Protein AF-A0A1W2C888-F1 (afdb_monomer)

Secondary structure (DSSP, 8-state):
--EEEE-TTS-EEEESSHHHHHHHHHS---TTS-----EEEE-TTT--EEEESS--HHHHHHHHHT--HHHHHHHHHHHHHHHHHHHTS--SPPPP--TT--PPTTSHHHHHTS---SHHHHHHHHHHHHHHHHHHHTT----EEESHHHHHHHHHHHHTT--HHHHHHHHT--HHHHHHHHT-EEPTTS-EE--SEEEHHHHHHHHTS-GGGG-GGGS-TTPBPPHHHHHHHHHHHHHHHHHT--HHHHHHHHT-S-HHHHHHHHTT-S--BHHHHHHHHHHHHHHTT-PPP-SSHHHHHHHHHHHHHHHHTTPPPTHHHHHHHHHHT--

Foldseek 3Di:
DWDWQAEPLGDIDTDPDPVVSVVCNVVPPPPPDQSQDWDWDADPQQRDIDIDGSDDPVRVVVVVVPDDSVVSNVVVVVVVVVVVVVVPDDQDFDFDPDPPDGDDFLACCCCPPVVHPHPSNVVNVVVVVVVCVVCVVVVNNCQKDFLPVVLVLVVLLVVLPEDLVNLCVQLVNDSVLVCLQHFRDQDPVRDGDRDGIDTPSSSVSNVVDDSVCSPVLNYDQQGWDDLVVLVVLLLLLLQLLLLQQALVNLCVQLVNPDSVVSVCSNVSVDTDGSNSSVSSVVVSVVPLPPHFDDPDPVRVVSSVVSNVVSVVVVRHHPVVVVVVCVVVVPD

Sequence (331 aa):
MAVRAVCDCGWSRLYKTREKAAAAATDHACAAGVRRATRKHRCARCGLEAVYENAGATEARYWFSRHSCRKQEEAMLRAALAEERAAAVDRTPKPCHHKQANHQHGTRACYVLDRCRCTPCATANTASENERNRLKAYGRYHRYVDAYPLRLHVQELREAGMGLKTIAERSGVAHGALWKLMYGKRQPDGSQTPSRRVLRQTAEKLYALDPAWSTQLRLAGGAVLDQERSAAVSRRLQALVALGWSMSEIGRRLGLRHAANVIPIVRGERRMTVATARKANALFEELCMTLPPADTVPQRVTATRSRRYAKEQGWVPPLALEDLDDELGVA

Structure (mmCIF, N/CA/C/O backbone):
data_AF-A0A1W2C888-F1
#
_entry.id   AF-A0A1W2C888-F1
#
loop_
_atom_site.group_PDB
_atom_site.id
_atom_site.type_symbol
_atom_site.label_atom_id
_atom_site.label_alt_id
_atom_site.label_comp_id
_atom_site.label_asym_id
_atom_site.label_entity_id
_atom_site.label_seq_id
_atom_site.pdbx_PDB_ins_code
_atom_site.Cartn_x
_atom_site.Cartn_y
_atom_site.Cartn_z
_atom_site.occupancy
_atom_site.B_iso_or_equiv
_atom_site.auth_seq_id
_atom_site.auth_comp_id
_atom_site.auth_asym_id
_atom_site.auth_atom_id
_atom_site.pdbx_PDB_model_num
ATOM 1 N N . MET A 1 1 ? 5.494 -9.231 -77.760 1.00 58.84 1 MET A N 1
ATOM 2 C CA . MET A 1 1 ? 6.720 -8.514 -77.343 1.00 58.84 1 MET A CA 1
ATOM 3 C C . MET A 1 1 ? 6.380 -7.619 -76.163 1.00 58.84 1 MET A C 1
ATOM 5 O O . MET A 1 1 ? 5.364 -6.939 -76.231 1.00 58.84 1 MET A O 1
ATOM 9 N N . ALA A 1 2 ? 7.148 -7.666 -75.071 1.00 66.62 2 ALA A N 1
ATOM 10 C CA . ALA A 1 2 ? 6.905 -6.792 -73.923 1.00 66.62 2 ALA A CA 1
ATOM 11 C C . ALA A 1 2 ? 7.250 -5.344 -74.297 1.00 66.62 2 ALA A C 1
ATOM 13 O O . ALA A 1 2 ? 8.308 -5.080 -74.863 1.00 66.62 2 ALA A O 1
ATOM 14 N N . VAL A 1 3 ? 6.345 -4.418 -74.004 1.00 73.38 3 VAL A N 1
ATOM 15 C CA . VAL A 1 3 ? 6.459 -3.006 -74.371 1.00 73.38 3 VAL A CA 1
ATOM 16 C C . VAL A 1 3 ? 6.834 -2.227 -73.120 1.00 73.38 3 VAL A C 1
ATOM 18 O O . VAL A 1 3 ? 6.193 -2.367 -72.076 1.00 73.38 3 VAL A O 1
ATOM 21 N N . ARG A 1 4 ? 7.902 -1.435 -73.204 1.00 72.12 4 ARG A N 1
ATOM 22 C CA . ARG A 1 4 ? 8.393 -0.619 -72.093 1.00 72.12 4 ARG A CA 1
ATOM 23 C C . ARG A 1 4 ? 7.720 0.748 -72.142 1.00 72.12 4 ARG A C 1
ATOM 25 O O . ARG A 1 4 ? 7.922 1.483 -73.101 1.00 72.12 4 ARG A O 1
ATOM 32 N N . ALA A 1 5 ? 6.948 1.082 -71.114 1.00 73.88 5 ALA A N 1
ATOM 33 C CA . ALA A 1 5 ? 6.513 2.455 -70.889 1.00 73.88 5 ALA A CA 1
ATOM 34 C C . ALA A 1 5 ? 7.671 3.218 -70.240 1.00 73.88 5 ALA A C 1
ATOM 36 O O . ALA A 1 5 ? 8.283 2.703 -69.299 1.00 73.88 5 ALA A O 1
ATOM 37 N N . VAL A 1 6 ? 7.984 4.407 -70.749 1.00 59.06 6 VAL A N 1
ATOM 38 C CA . VAL A 1 6 ? 8.997 5.312 -70.197 1.00 59.06 6 VAL A CA 1
ATOM 39 C C . VAL A 1 6 ? 8.336 6.674 -70.035 1.00 59.06 6 VAL A C 1
ATOM 41 O O . VAL A 1 6 ? 7.733 7.169 -70.979 1.00 59.06 6 VAL A O 1
ATOM 44 N N . CYS A 1 7 ? 8.413 7.240 -68.836 1.00 63.75 7 CYS A N 1
ATOM 45 C CA . CYS A 1 7 ? 7.986 8.608 -68.558 1.00 63.75 7 CYS A CA 1
ATOM 46 C C . CYS A 1 7 ? 9.215 9.529 -68.548 1.00 63.75 7 CYS A C 1
ATOM 48 O O . CYS A 1 7 ? 10.303 9.097 -68.154 1.00 63.75 7 CYS A O 1
ATOM 50 N N . ASP A 1 8 ? 9.035 10.803 -68.897 1.00 56.22 8 ASP A N 1
ATOM 51 C CA . ASP A 1 8 ? 10.097 11.822 -68.930 1.00 56.22 8 ASP A CA 1
ATOM 52 C C . ASP A 1 8 ? 10.780 12.039 -67.566 1.00 56.22 8 ASP A C 1
ATOM 54 O O . ASP A 1 8 ? 11.922 12.489 -67.488 1.00 56.22 8 ASP A O 1
ATOM 58 N N . CYS A 1 9 ? 10.134 11.637 -66.464 1.00 51.69 9 CYS A N 1
ATOM 59 C CA . CYS A 1 9 ? 10.719 11.643 -65.121 1.00 51.69 9 CYS A CA 1
ATOM 60 C C . CYS A 1 9 ? 11.746 10.510 -64.872 1.00 51.69 9 CYS A C 1
ATOM 62 O O . CYS A 1 9 ? 12.356 10.442 -63.800 1.00 51.69 9 CYS A O 1
ATOM 64 N N . GLY A 1 10 ? 11.946 9.604 -65.837 1.00 55.09 10 GLY A N 1
ATOM 65 C CA . GLY A 1 10 ? 12.863 8.464 -65.753 1.00 55.09 10 GLY A CA 1
ATOM 66 C C . GLY A 1 10 ? 12.263 7.193 -65.135 1.00 55.09 10 GLY A C 1
ATOM 67 O O . GLY A 1 10 ? 12.999 6.229 -64.894 1.00 55.09 10 GLY A O 1
ATOM 68 N N . TRP A 1 11 ? 10.951 7.164 -64.873 1.00 58.66 11 TRP A N 1
ATOM 69 C CA . TRP A 1 11 ? 10.216 5.947 -64.515 1.00 58.66 11 TRP A CA 1
ATOM 70 C C . TRP A 1 11 ? 10.050 5.046 -65.745 1.00 58.66 11 TRP A C 1
ATOM 72 O O . TRP A 1 11 ? 9.722 5.524 -66.831 1.00 58.66 11 TRP A O 1
ATOM 82 N N . SER A 1 12 ? 10.258 3.733 -65.589 1.00 66.62 12 SER A N 1
ATOM 83 C CA . SER A 1 12 ? 9.955 2.780 -66.660 1.00 66.62 12 SER A CA 1
ATOM 84 C C . SER A 1 12 ? 9.477 1.432 -66.139 1.00 66.62 12 SER A C 1
ATOM 86 O O . SER A 1 12 ? 10.051 0.914 -65.178 1.00 66.62 12 SER A O 1
ATOM 88 N N . ARG A 1 13 ? 8.493 0.827 -66.812 1.00 68.75 13 ARG A N 1
ATOM 89 C CA . ARG A 1 13 ? 7.961 -0.507 -66.485 1.00 68.75 13 ARG A CA 1
ATOM 90 C C . ARG A 1 13 ? 7.582 -1.274 -67.756 1.00 68.75 13 ARG A C 1
ATOM 92 O O . ARG A 1 13 ? 7.253 -0.676 -68.778 1.00 68.75 13 ARG A O 1
ATOM 99 N N . LEU A 1 14 ? 7.685 -2.603 -67.704 1.00 77.62 14 LEU A N 1
ATOM 100 C CA . LEU A 1 14 ? 7.377 -3.500 -68.822 1.00 77.62 14 LEU A CA 1
ATOM 101 C C . LEU A 1 14 ? 5.926 -3.984 -68.750 1.00 77.62 14 LEU A C 1
ATOM 103 O O . LEU A 1 14 ? 5.473 -4.435 -67.698 1.00 77.62 14 LEU A O 1
ATOM 107 N N . TYR A 1 15 ? 5.232 -3.940 -69.886 1.00 77.56 15 TYR A N 1
ATOM 108 C CA . TYR A 1 15 ? 3.842 -4.364 -70.030 1.00 77.56 15 TYR A CA 1
ATOM 109 C C . TYR A 1 15 ? 3.673 -5.346 -71.187 1.00 77.56 15 TYR A C 1
ATOM 111 O O . TYR A 1 15 ? 4.451 -5.368 -72.139 1.00 77.56 15 TYR A O 1
ATOM 119 N N . LYS A 1 16 ? 2.631 -6.177 -71.102 1.00 78.69 16 LYS A N 1
ATOM 120 C CA . LYS A 1 16 ? 2.339 -7.198 -72.120 1.00 78.69 16 LYS A CA 1
ATOM 121 C C . LYS A 1 16 ? 1.759 -6.612 -73.414 1.00 78.69 16 LYS A C 1
ATOM 123 O O . LYS A 1 16 ? 1.903 -7.241 -74.455 1.00 78.69 16 LYS A O 1
ATOM 128 N N . THR A 1 17 ? 1.131 -5.434 -73.359 1.00 81.75 17 THR A N 1
ATOM 129 C CA . THR A 1 17 ? 0.485 -4.787 -74.513 1.00 81.75 17 THR A CA 1
ATOM 130 C C . THR A 1 17 ? 0.800 -3.291 -74.576 1.00 81.75 17 THR A C 1
ATOM 132 O O . THR A 1 17 ? 1.086 -2.665 -73.553 1.00 81.75 17 THR A O 1
ATOM 135 N N . ARG A 1 18 ? 0.743 -2.719 -75.789 1.00 76.69 18 ARG A N 1
ATOM 136 C CA . ARG A 1 18 ? 0.983 -1.287 -76.048 1.00 76.69 18 ARG A CA 1
ATOM 137 C C . ARG A 1 18 ? -0.059 -0.389 -75.378 1.00 76.69 18 ARG A C 1
ATOM 139 O O . ARG A 1 18 ? 0.321 0.598 -74.767 1.00 76.69 18 ARG A O 1
ATOM 146 N N . GLU A 1 19 ? -1.335 -0.767 -75.412 1.00 78.38 19 GLU A N 1
ATOM 147 C CA . GLU A 1 19 ? -2.417 0.006 -74.779 1.00 78.38 19 GLU A CA 1
ATOM 148 C C . GLU A 1 19 ? -2.251 0.104 -73.261 1.00 78.38 19 GLU A C 1
ATOM 150 O O . GLU A 1 19 ? -2.376 1.187 -72.699 1.00 78.38 19 GLU A O 1
ATOM 155 N N . LYS A 1 20 ? -1.870 -0.996 -72.592 1.00 73.94 20 LYS A N 1
ATOM 156 C CA . LYS A 1 20 ? -1.578 -0.964 -71.149 1.00 73.94 20 LYS A CA 1
ATOM 157 C C . LYS A 1 20 ? -0.345 -0.125 -70.831 1.00 73.94 20 LYS A C 1
ATOM 159 O O . LYS A 1 20 ? -0.318 0.528 -69.794 1.00 73.94 20 LYS A O 1
ATOM 164 N N . ALA A 1 21 ? 0.667 -0.156 -71.699 1.00 70.88 21 ALA A N 1
ATOM 165 C CA . ALA A 1 21 ? 1.853 0.680 -71.550 1.00 70.88 21 ALA A CA 1
ATOM 166 C C . ALA A 1 21 ? 1.513 2.175 -71.687 1.00 70.88 21 ALA A C 1
ATOM 168 O O . ALA A 1 21 ? 2.033 2.973 -70.915 1.00 70.88 21 ALA A O 1
ATOM 169 N N . ALA A 1 22 ? 0.629 2.534 -72.624 1.00 70.19 22 ALA A N 1
ATOM 170 C CA . ALA A 1 22 ? 0.175 3.905 -72.835 1.00 70.19 22 ALA A CA 1
ATOM 171 C C . ALA A 1 22 ? -0.697 4.400 -71.671 1.00 70.19 22 ALA A C 1
ATOM 173 O O . ALA A 1 22 ? -0.338 5.390 -71.047 1.00 70.19 22 ALA A O 1
ATOM 174 N N . ALA A 1 23 ? -1.752 3.664 -71.302 1.00 68.94 23 ALA A N 1
ATOM 175 C CA . ALA A 1 23 ? -2.640 4.034 -70.196 1.00 68.94 23 ALA A CA 1
ATOM 176 C C . ALA A 1 23 ? -1.885 4.181 -68.863 1.00 68.94 23 ALA A C 1
ATOM 178 O O . ALA A 1 23 ? -2.065 5.162 -68.153 1.00 68.94 23 ALA A O 1
ATOM 179 N N . ALA A 1 24 ? -0.957 3.266 -68.554 1.00 66.44 24 ALA A N 1
ATOM 180 C CA . ALA A 1 24 ? -0.149 3.358 -67.338 1.00 66.44 24 ALA A CA 1
ATOM 181 C C . ALA A 1 24 ? 0.887 4.496 -67.361 1.00 66.44 24 ALA A C 1
ATOM 183 O O . ALA A 1 24 ? 1.340 4.914 -66.298 1.00 66.44 24 ALA A O 1
ATOM 184 N N . ALA A 1 25 ? 1.290 4.976 -68.543 1.00 62.97 25 ALA A N 1
ATOM 185 C CA . ALA A 1 25 ? 2.129 6.165 -68.672 1.00 62.97 25 ALA A CA 1
ATOM 186 C C . ALA A 1 25 ? 1.323 7.455 -68.447 1.00 62.97 25 ALA A C 1
ATOM 188 O O . ALA A 1 25 ? 1.879 8.415 -67.924 1.00 62.97 25 ALA A O 1
ATOM 189 N N . THR A 1 26 ? 0.032 7.467 -68.798 1.00 61.62 26 THR A N 1
ATOM 190 C CA . THR A 1 26 ? -0.885 8.602 -68.588 1.00 61.62 26 THR A CA 1
ATOM 191 C C . THR A 1 26 ? -1.420 8.661 -67.153 1.00 61.62 26 THR A C 1
ATOM 193 O O . THR A 1 26 ? -1.420 9.727 -66.548 1.00 61.62 26 THR A O 1
ATOM 196 N N . ASP A 1 27 ? -1.782 7.510 -66.575 1.00 57.41 27 ASP A N 1
ATOM 197 C CA . ASP A 1 27 ? -2.211 7.366 -65.172 1.00 57.41 27 ASP A CA 1
ATOM 198 C C . ASP A 1 27 ? -1.044 7.457 -64.178 1.00 57.41 27 ASP A C 1
ATOM 200 O O . ASP A 1 27 ? -1.244 7.472 -62.958 1.00 57.41 27 ASP A O 1
ATOM 204 N N . HIS A 1 28 ? 0.198 7.502 -64.673 1.00 56.47 28 HIS A N 1
ATOM 205 C CA . HIS A 1 28 ? 1.350 7.817 -63.844 1.00 56.47 28 HIS A CA 1
ATOM 206 C C . HIS A 1 28 ? 1.222 9.264 -63.364 1.00 56.47 28 HIS A C 1
ATOM 208 O O . HIS A 1 28 ? 1.694 10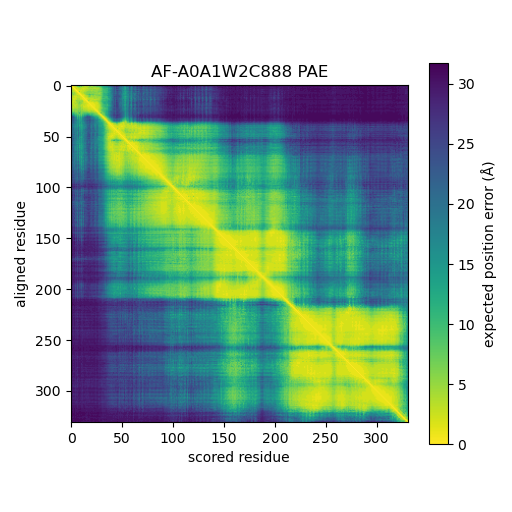.203 -64.002 1.00 56.47 28 HIS A O 1
ATOM 214 N N . ALA A 1 29 ? 0.576 9.432 -62.211 1.00 50.75 29 ALA A N 1
ATOM 215 C CA . ALA A 1 29 ? 0.443 10.706 -61.537 1.00 50.75 29 ALA A CA 1
ATOM 216 C C . ALA A 1 29 ? 1.835 11.228 -61.153 1.00 50.75 29 ALA A C 1
ATOM 218 O O . ALA A 1 29 ? 2.352 10.966 -60.067 1.00 50.75 29 ALA A O 1
ATOM 219 N N . CYS A 1 30 ? 2.423 12.029 -62.040 1.00 51.84 30 CYS A N 1
ATOM 220 C CA . CYS A 1 30 ? 3.581 12.876 -61.771 1.00 51.84 30 CYS A CA 1
ATOM 221 C C . CYS A 1 30 ? 3.163 14.111 -60.940 1.00 51.84 30 CYS A C 1
ATOM 223 O O . CYS A 1 30 ? 3.673 15.217 -61.121 1.00 51.84 30 CYS A O 1
ATOM 225 N N . ALA A 1 31 ? 2.182 13.934 -60.049 1.00 42.94 31 ALA A N 1
ATOM 226 C CA . ALA A 1 31 ? 1.649 14.975 -59.194 1.00 42.94 31 ALA A CA 1
ATOM 227 C C . ALA A 1 31 ? 2.664 15.257 -58.078 1.00 42.94 31 ALA A C 1
ATOM 229 O O . ALA A 1 31 ? 2.949 14.399 -57.243 1.00 42.94 31 ALA A O 1
ATOM 230 N N . ALA A 1 32 ? 3.203 16.476 -58.107 1.00 42.16 32 ALA A N 1
ATOM 231 C CA . ALA A 1 32 ? 4.131 17.061 -57.143 1.00 42.16 32 ALA A CA 1
ATOM 232 C C . ALA A 1 32 ? 5.541 16.440 -57.096 1.00 42.16 32 ALA A C 1
ATOM 234 O O . ALA A 1 32 ? 5.917 15.844 -56.098 1.00 42.16 32 ALA A O 1
ATOM 235 N N . GLY A 1 33 ? 6.356 16.632 -58.143 1.00 45.84 33 GLY A N 1
ATOM 236 C CA . GLY A 1 33 ? 7.817 16.846 -58.030 1.00 45.84 33 GLY A CA 1
ATOM 237 C C . GLY A 1 33 ? 8.716 15.778 -57.373 1.00 45.84 33 GLY A C 1
ATOM 238 O O . GLY A 1 33 ? 9.931 15.961 -57.347 1.00 45.84 33 GLY A O 1
ATOM 239 N N . VAL A 1 34 ? 8.190 14.661 -56.868 1.00 48.88 34 VAL A N 1
ATOM 240 C CA . VAL A 1 34 ? 8.973 13.630 -56.175 1.00 48.88 34 VAL A CA 1
ATOM 241 C C . VAL A 1 34 ? 9.322 12.518 -57.160 1.00 48.88 34 VAL A C 1
ATOM 243 O O . VAL A 1 34 ? 8.514 11.648 -57.485 1.00 48.88 34 VAL A O 1
ATOM 246 N N . ARG A 1 35 ? 10.566 12.548 -57.642 1.00 48.62 35 ARG A N 1
ATOM 247 C CA . ARG A 1 35 ? 11.153 11.537 -58.532 1.00 48.62 35 ARG A CA 1
ATOM 248 C C . ARG A 1 35 ? 11.218 10.182 -57.819 1.00 48.62 35 ARG A C 1
ATOM 250 O O . ARG A 1 35 ? 12.155 9.935 -57.072 1.00 48.62 35 ARG A O 1
ATOM 257 N N . ARG A 1 36 ? 10.277 9.265 -58.069 1.00 53.94 36 ARG A N 1
ATOM 258 C CA . ARG A 1 36 ? 10.316 7.898 -57.507 1.00 53.94 36 ARG A CA 1
ATOM 259 C C . ARG A 1 36 ? 11.203 6.966 -58.331 1.00 53.94 36 ARG A C 1
ATOM 261 O O . ARG A 1 36 ? 10.726 6.048 -58.993 1.00 53.94 36 ARG A O 1
ATOM 268 N N . ALA A 1 37 ? 12.507 7.221 -58.324 1.00 62.75 37 ALA A N 1
ATOM 269 C CA . ALA A 1 37 ? 13.489 6.348 -58.953 1.00 62.75 37 ALA A CA 1
ATOM 270 C C . ALA A 1 37 ? 14.301 5.610 -57.882 1.00 62.75 37 ALA A C 1
ATOM 272 O O . ALA A 1 37 ? 15.063 6.227 -57.144 1.00 62.75 37 ALA A O 1
ATOM 273 N N . THR A 1 38 ? 14.167 4.284 -57.805 1.00 73.38 38 THR A N 1
ATOM 274 C CA . THR A 1 38 ? 15.047 3.457 -56.969 1.00 73.38 38 THR A CA 1
ATOM 275 C C . THR A 1 38 ? 16.405 3.321 -57.655 1.00 73.38 38 THR A C 1
ATOM 277 O O . THR A 1 38 ? 16.488 2.914 -58.820 1.00 73.38 38 THR A O 1
ATOM 280 N N . ARG A 1 39 ? 17.485 3.662 -56.952 1.00 79.38 39 ARG A N 1
ATOM 281 C CA . ARG A 1 39 ? 18.865 3.540 -57.441 1.00 79.38 39 ARG A CA 1
ATOM 282 C C . ARG A 1 39 ? 19.641 2.590 -56.543 1.00 79.38 39 ARG A C 1
ATOM 284 O O . ARG A 1 39 ? 19.589 2.712 -55.325 1.00 79.38 39 ARG A O 1
ATOM 291 N N . LYS A 1 40 ? 20.348 1.640 -57.154 1.00 84.38 40 LYS A N 1
ATOM 292 C CA . LYS A 1 40 ? 21.170 0.652 -56.452 1.00 84.38 40 LYS A CA 1
ATOM 293 C C . LYS A 1 40 ? 22.634 0.868 -56.815 1.00 84.38 40 LYS A C 1
ATOM 295 O O . LYS A 1 40 ? 22.960 0.949 -57.998 1.00 84.38 40 LYS A O 1
ATOM 300 N N . HIS A 1 41 ? 23.498 0.939 -55.810 1.00 87.56 41 HIS A N 1
ATOM 301 C CA . HIS A 1 41 ? 24.946 1.027 -55.974 1.00 87.56 41 HIS A CA 1
ATOM 302 C C . HIS A 1 41 ? 25.621 -0.087 -55.175 1.00 87.56 41 HIS A C 1
ATOM 304 O O . HIS A 1 41 ? 25.194 -0.396 -54.065 1.00 87.56 41 HIS A O 1
ATOM 310 N N . ARG A 1 42 ? 26.670 -0.684 -55.750 1.00 90.00 42 ARG A N 1
ATOM 311 C CA . ARG A 1 42 ? 27.490 -1.718 -55.113 1.00 90.00 42 ARG A CA 1
ATOM 312 C C . ARG A 1 42 ? 28.947 -1.279 -55.127 1.00 90.00 42 ARG A C 1
ATOM 314 O O . ARG A 1 42 ? 29.446 -0.848 -56.164 1.00 90.00 42 ARG A O 1
ATOM 321 N N . CYS A 1 43 ? 29.632 -1.408 -53.996 1.00 90.00 43 CYS A N 1
ATOM 322 C CA . CYS A 1 43 ? 31.069 -1.176 -53.929 1.00 90.00 43 CYS A CA 1
ATOM 323 C C . CYS A 1 43 ? 31.799 -2.472 -54.276 1.00 90.00 43 CYS A C 1
ATOM 325 O O . CYS A 1 43 ? 31.594 -3.484 -53.613 1.00 90.00 43 CYS A O 1
ATOM 327 N N . ALA A 1 44 ? 32.674 -2.439 -55.281 1.00 87.06 44 ALA A N 1
ATOM 328 C CA . ALA A 1 44 ? 33.458 -3.610 -55.672 1.00 87.06 44 ALA A CA 1
ATOM 329 C C . ALA A 1 44 ? 34.473 -4.044 -54.597 1.00 87.06 44 ALA A C 1
ATOM 331 O O . ALA A 1 44 ? 34.833 -5.212 -54.541 1.00 87.06 44 ALA A O 1
ATOM 332 N N . ARG A 1 45 ? 34.920 -3.116 -53.735 1.00 87.81 45 ARG A N 1
ATOM 333 C CA . ARG A 1 45 ? 35.929 -3.382 -52.699 1.00 87.81 45 ARG A CA 1
ATOM 334 C C . ARG A 1 45 ? 35.335 -3.960 -51.417 1.00 87.81 45 ARG A C 1
ATOM 336 O O . ARG A 1 45 ? 35.744 -5.024 -50.985 1.00 87.81 45 ARG A O 1
ATOM 343 N N . CYS A 1 46 ? 34.400 -3.242 -50.793 1.00 88.62 46 CYS A N 1
ATOM 344 C CA . CYS A 1 46 ? 33.850 -3.631 -49.488 1.00 88.62 46 CYS A CA 1
ATOM 345 C C . CYS A 1 46 ? 32.494 -4.346 -49.576 1.00 88.62 46 CYS A C 1
ATOM 347 O O . CYS A 1 46 ? 31.886 -4.629 -48.549 1.00 88.62 46 CYS A O 1
ATOM 349 N N . GLY A 1 47 ? 31.973 -4.571 -50.786 1.00 86.56 47 GLY A N 1
ATOM 350 C CA . GLY A 1 47 ? 30.702 -5.264 -51.000 1.00 86.56 47 GLY A CA 1
ATOM 351 C C . GLY A 1 47 ? 29.452 -4.488 -50.576 1.00 86.56 47 GLY A C 1
ATOM 352 O O . GLY A 1 47 ? 28.357 -5.014 -50.742 1.00 86.56 47 GLY A O 1
ATOM 353 N N . LEU A 1 48 ? 29.580 -3.250 -50.068 1.00 88.69 48 LEU A N 1
ATOM 354 C CA . LEU A 1 48 ? 28.442 -2.435 -49.629 1.00 88.69 48 LEU A CA 1
ATOM 355 C C . LEU A 1 48 ? 27.419 -2.275 -50.757 1.00 88.69 48 LEU A C 1
ATOM 357 O O . LEU A 1 48 ? 27.735 -1.711 -51.808 1.00 88.69 48 LEU A O 1
ATOM 361 N N . GLU A 1 49 ? 26.191 -2.711 -50.495 1.00 90.00 49 GLU A N 1
ATOM 362 C CA . GLU A 1 49 ? 25.023 -2.453 -51.328 1.00 90.00 49 GLU A CA 1
ATOM 363 C C . GLU A 1 49 ? 24.170 -1.360 -50.687 1.00 90.00 49 GLU A C 1
ATOM 365 O O . GLU A 1 49 ? 23.708 -1.502 -49.557 1.00 90.00 49 GLU A O 1
ATOM 370 N N . ALA A 1 50 ? 23.951 -0.267 -51.414 1.00 86.31 50 ALA A N 1
ATOM 371 C CA . ALA A 1 50 ? 23.077 0.814 -50.983 1.00 86.31 50 ALA A CA 1
ATOM 372 C C . ALA A 1 50 ? 21.919 0.968 -51.969 1.00 86.31 50 ALA A C 1
ATOM 374 O O . ALA A 1 50 ? 22.123 1.048 -53.187 1.00 86.31 50 ALA A O 1
ATOM 375 N N . VAL A 1 51 ? 20.702 1.017 -51.430 1.00 87.12 51 VAL A N 1
ATOM 376 C CA . VAL A 1 51 ? 19.474 1.267 -52.184 1.00 87.12 51 VAL A CA 1
ATOM 377 C C . VAL A 1 51 ? 18.929 2.620 -51.750 1.00 87.12 51 VAL A C 1
ATOM 379 O O . VAL A 1 51 ? 18.622 2.817 -50.579 1.00 87.12 51 VAL A O 1
ATOM 382 N N . TYR A 1 52 ? 18.819 3.547 -52.697 1.00 82.38 52 TYR A N 1
ATOM 383 C CA . TYR A 1 52 ? 18.261 4.874 -52.467 1.00 82.38 52 TYR A CA 1
ATOM 384 C C . TYR A 1 52 ? 16.908 4.969 -53.155 1.00 82.38 52 TYR A C 1
ATOM 386 O O . TYR A 1 52 ? 16.808 4.864 -54.381 1.00 82.38 52 TYR A O 1
ATOM 394 N N . GLU A 1 53 ? 15.865 5.141 -52.355 1.00 79.81 53 GLU A N 1
ATOM 395 C CA . GLU A 1 53 ? 14.514 5.403 -52.832 1.00 79.81 53 GLU A CA 1
ATOM 396 C C . GLU A 1 53 ? 14.302 6.911 -52.945 1.00 79.81 53 GLU A C 1
ATOM 398 O O . GLU A 1 53 ? 14.722 7.673 -52.079 1.00 79.81 53 GLU A O 1
ATOM 403 N N . ASN A 1 54 ? 13.648 7.343 -54.022 1.00 70.81 54 ASN A N 1
ATOM 404 C CA . ASN A 1 54 ? 13.265 8.739 -54.259 1.00 70.81 54 ASN A CA 1
ATOM 405 C C . ASN A 1 54 ? 14.424 9.757 -54.348 1.00 70.81 54 ASN A C 1
ATOM 407 O O . ASN A 1 54 ? 14.189 10.959 -54.254 1.00 70.81 54 ASN A O 1
ATOM 411 N N . ALA A 1 55 ? 15.663 9.297 -54.545 1.00 66.75 55 ALA A N 1
ATOM 412 C CA . ALA A 1 55 ? 16.848 10.150 -54.633 1.00 66.75 55 ALA A CA 1
ATOM 413 C C . ALA A 1 55 ? 17.193 10.520 -56.083 1.00 66.75 55 ALA A C 1
ATOM 415 O O . ALA A 1 55 ? 17.082 9.696 -57.002 1.00 66.75 55 ALA A O 1
ATOM 416 N N . GLY A 1 56 ? 17.688 11.744 -56.299 1.00 72.00 56 GLY A N 1
ATOM 417 C CA . GLY A 1 56 ? 18.283 12.126 -57.576 1.00 72.00 56 GLY A CA 1
ATOM 418 C C . GLY A 1 56 ? 19.513 11.268 -57.903 1.00 72.00 56 GLY A C 1
ATOM 419 O O . GLY A 1 56 ? 20.230 10.816 -57.015 1.00 72.00 56 GLY A O 1
ATOM 420 N N . ALA A 1 57 ? 19.806 11.049 -59.190 1.00 72.38 57 ALA A N 1
ATOM 421 C CA . ALA A 1 57 ? 20.961 10.233 -59.593 1.00 72.38 57 ALA A CA 1
ATOM 422 C C . ALA A 1 57 ? 22.301 10.801 -59.078 1.00 72.38 57 ALA A C 1
ATOM 424 O O . ALA A 1 57 ? 23.183 10.041 -58.678 1.00 72.38 57 ALA A O 1
ATOM 425 N N . THR A 1 58 ? 22.440 12.129 -59.064 1.00 78.06 58 THR A N 1
ATOM 426 C CA . THR A 1 58 ? 23.622 12.832 -58.544 1.00 78.06 58 THR A CA 1
ATOM 427 C C . THR A 1 58 ? 23.729 12.707 -57.026 1.00 78.06 58 THR A C 1
ATOM 429 O O . THR A 1 58 ? 24.810 12.435 -56.513 1.00 78.06 58 THR A O 1
ATOM 432 N N . GLU A 1 59 ? 22.608 12.828 -56.314 1.00 79.56 59 GLU A N 1
ATOM 433 C CA . GLU A 1 59 ? 22.546 12.709 -54.852 1.00 79.56 59 GLU A CA 1
ATOM 434 C C . GLU A 1 59 ? 22.869 11.289 -54.392 1.00 79.56 59 GLU A C 1
ATOM 436 O O . GLU A 1 59 ? 23.732 11.104 -53.541 1.00 79.56 59 GLU A O 1
ATOM 441 N N . ALA A 1 60 ? 22.256 10.276 -55.013 1.00 80.31 60 ALA A N 1
ATOM 442 C CA . ALA A 1 60 ? 22.528 8.873 -54.715 1.00 80.31 60 ALA A CA 1
ATOM 443 C C . ALA A 1 60 ? 24.010 8.524 -54.936 1.00 80.31 60 ALA A C 1
ATOM 445 O O . ALA A 1 60 ? 24.624 7.866 -54.097 1.00 80.31 60 ALA A O 1
ATOM 446 N N . ARG A 1 61 ? 24.617 9.022 -56.026 1.00 83.00 61 ARG A N 1
ATOM 447 C CA . ARG A 1 61 ? 26.059 8.870 -56.284 1.00 83.00 61 ARG A CA 1
ATOM 448 C C . ARG A 1 61 ? 26.916 9.593 -55.249 1.00 83.00 61 ARG A C 1
ATOM 450 O O . ARG A 1 61 ? 27.922 9.036 -54.825 1.00 83.00 61 ARG A O 1
ATOM 457 N N . TYR A 1 62 ? 26.533 10.803 -54.852 1.00 84.56 62 TYR A N 1
ATOM 458 C CA . TYR A 1 62 ? 27.248 11.593 -53.852 1.00 84.56 62 TYR A CA 1
ATOM 459 C C . TYR A 1 62 ? 27.185 10.961 -52.453 1.00 84.56 62 TYR A C 1
ATOM 461 O O . TYR A 1 62 ? 28.202 10.850 -51.773 1.00 84.56 62 TYR A O 1
ATOM 469 N N . TRP A 1 63 ? 26.015 10.497 -52.012 1.00 86.56 63 TRP A N 1
ATOM 470 C CA . TRP A 1 63 ? 25.889 9.775 -50.744 1.00 86.56 63 TRP A CA 1
ATOM 471 C C . TRP A 1 63 ? 26.664 8.466 -50.775 1.00 86.56 63 TRP A C 1
ATOM 473 O O . TRP A 1 63 ? 27.361 8.146 -49.812 1.00 86.56 63 TRP A O 1
ATOM 483 N N . PHE A 1 64 ? 26.594 7.744 -51.897 1.00 86.38 64 PHE A N 1
ATOM 484 C CA . PHE A 1 64 ? 27.350 6.517 -52.068 1.00 86.38 64 PHE A CA 1
ATOM 485 C C . PHE A 1 64 ? 28.856 6.782 -52.053 1.00 86.38 64 PHE A C 1
ATOM 487 O O . PHE A 1 64 ? 29.564 6.080 -51.351 1.00 86.38 64 PHE A O 1
ATOM 494 N N . SER A 1 65 ? 29.382 7.807 -52.730 1.00 85.06 65 SER A N 1
ATOM 495 C CA . SER A 1 65 ? 30.833 8.064 -52.779 1.00 85.06 65 SER A CA 1
ATOM 496 C C . SER A 1 65 ? 31.460 8.392 -51.419 1.00 85.06 65 SER A C 1
ATOM 498 O O . SER A 1 65 ? 32.659 8.195 -51.237 1.00 85.06 65 SER A O 1
ATOM 500 N N . ARG A 1 66 ? 30.661 8.833 -50.441 1.00 88.00 66 ARG A N 1
ATOM 501 C CA . ARG A 1 66 ? 31.114 9.142 -49.074 1.00 88.00 66 ARG A CA 1
ATOM 502 C C . ARG A 1 66 ? 31.231 7.921 -48.159 1.00 88.00 66 ARG A C 1
ATOM 504 O O . ARG A 1 66 ? 31.648 8.075 -47.008 1.00 88.00 66 ARG A O 1
ATOM 511 N N . HIS A 1 67 ? 30.869 6.721 -48.620 1.00 87.81 67 HIS A N 1
ATOM 512 C CA . HIS A 1 67 ? 31.077 5.517 -47.820 1.00 87.81 67 HIS A CA 1
ATOM 513 C C . HIS A 1 67 ? 32.576 5.252 -47.622 1.00 87.81 67 HIS A C 1
ATOM 515 O O . HIS A 1 67 ? 33.401 5.464 -48.507 1.00 87.81 67 HIS A O 1
ATOM 521 N N . SER A 1 68 ? 32.943 4.761 -46.441 1.00 92.25 68 SER A N 1
ATOM 522 C CA . SER A 1 68 ? 34.315 4.347 -46.155 1.00 92.25 68 SER A CA 1
ATOM 523 C C . SER A 1 68 ? 34.391 2.829 -46.211 1.00 92.25 68 SER A C 1
ATOM 525 O O . SER A 1 68 ? 33.772 2.159 -45.385 1.00 92.25 68 SER A O 1
ATOM 527 N N . CYS A 1 69 ? 35.174 2.293 -47.154 1.00 90.94 69 CYS A N 1
ATOM 528 C CA . CYS A 1 69 ? 35.405 0.848 -47.265 1.00 90.94 69 CYS A CA 1
ATOM 529 C C . CYS A 1 69 ? 35.925 0.260 -45.945 1.00 90.94 69 CYS A C 1
ATOM 531 O O . CYS A 1 69 ? 35.379 -0.727 -45.473 1.00 90.94 69 CYS A O 1
ATOM 533 N N . ARG A 1 70 ? 36.871 0.941 -45.278 1.00 92.31 70 ARG A N 1
ATOM 534 C CA . ARG A 1 70 ? 37.388 0.529 -43.962 1.00 92.31 70 ARG A CA 1
ATOM 535 C C . ARG A 1 70 ? 36.290 0.454 -42.897 1.00 92.31 70 ARG A C 1
ATOM 537 O O . ARG A 1 70 ? 36.211 -0.528 -42.173 1.00 92.31 70 ARG A O 1
ATOM 544 N N . LYS A 1 71 ? 35.413 1.466 -42.805 1.00 90.94 71 LYS A N 1
ATOM 545 C CA . LYS A 1 71 ? 34.297 1.432 -41.838 1.00 90.94 71 LYS A CA 1
ATOM 546 C C . LYS A 1 71 ? 33.336 0.278 -42.121 1.00 90.94 71 LYS A C 1
ATOM 548 O O . LYS A 1 71 ? 32.824 -0.310 -41.173 1.00 90.94 71 LYS A O 1
ATOM 553 N N . GLN A 1 72 ? 33.098 -0.030 -43.395 1.00 90.75 72 GLN A N 1
ATOM 554 C CA . GLN A 1 72 ? 32.256 -1.156 -43.786 1.00 90.75 72 GLN A CA 1
ATOM 555 C C . GLN A 1 72 ? 32.903 -2.493 -43.416 1.00 90.75 72 GLN A C 1
ATOM 557 O O . GLN A 1 72 ? 32.251 -3.330 -42.805 1.00 90.75 72 GLN A O 1
ATOM 562 N N . GLU A 1 73 ? 34.184 -2.677 -43.732 1.00 91.81 73 GLU A N 1
ATOM 563 C CA . GLU A 1 73 ? 34.960 -3.867 -43.364 1.00 91.81 73 GLU A CA 1
ATOM 564 C C . GLU A 1 73 ? 34.966 -4.073 -41.841 1.00 91.81 73 GLU A C 1
ATOM 566 O O . GLU A 1 73 ? 34.625 -5.152 -41.361 1.00 91.81 73 GLU A O 1
ATOM 571 N N . GLU A 1 74 ? 35.224 -3.022 -41.057 1.00 93.25 74 GLU A N 1
ATOM 572 C CA . GLU A 1 74 ? 35.129 -3.084 -39.595 1.00 93.25 74 GLU A CA 1
ATOM 573 C C . GLU A 1 74 ? 33.713 -3.419 -39.102 1.00 93.25 74 GLU A C 1
ATOM 575 O O . GLU A 1 74 ? 33.557 -4.134 -38.114 1.00 93.25 74 GLU A O 1
ATOM 580 N N . ALA A 1 75 ? 32.666 -2.886 -39.739 1.00 90.62 75 ALA A N 1
ATOM 581 C CA . ALA A 1 75 ? 31.284 -3.199 -39.381 1.00 90.62 75 ALA A CA 1
ATOM 582 C C . ALA A 1 75 ? 30.947 -4.670 -39.665 1.00 90.62 75 ALA A C 1
ATOM 584 O O . ALA A 1 75 ? 30.325 -5.311 -38.819 1.00 90.62 75 ALA A O 1
ATOM 585 N N . MET A 1 76 ? 31.411 -5.217 -40.793 1.00 90.50 76 MET A N 1
ATOM 586 C CA . MET A 1 76 ? 31.270 -6.638 -41.126 1.00 90.50 76 MET A CA 1
ATOM 587 C C . MET A 1 76 ? 32.015 -7.523 -40.123 1.00 90.50 76 MET A C 1
ATOM 589 O O . MET A 1 76 ? 31.436 -8.479 -39.619 1.00 90.50 76 MET A O 1
ATOM 593 N N . LEU A 1 77 ? 33.247 -7.164 -39.747 1.00 93.31 77 LEU A N 1
ATOM 594 C CA . LEU A 1 77 ? 33.996 -7.880 -38.707 1.00 93.31 77 LEU A CA 1
ATOM 595 C C . LEU A 1 77 ? 33.276 -7.837 -37.352 1.00 93.31 77 LEU A C 1
ATOM 597 O O . LEU A 1 77 ? 33.156 -8.857 -36.679 1.00 93.31 77 LEU A O 1
ATOM 601 N N . ARG A 1 78 ? 32.747 -6.674 -36.946 1.00 93.62 78 ARG A N 1
ATOM 602 C CA . ARG A 1 78 ? 31.950 -6.553 -35.711 1.00 93.62 78 ARG A CA 1
ATOM 603 C C . ARG A 1 78 ? 30.681 -7.409 -35.763 1.00 93.62 78 ARG A C 1
ATOM 605 O O . ARG A 1 78 ? 30.318 -7.971 -34.733 1.00 93.62 78 ARG A O 1
ATOM 612 N N . ALA A 1 79 ? 30.023 -7.497 -36.920 1.00 91.94 79 ALA A N 1
ATOM 613 C CA . ALA A 1 79 ? 28.846 -8.338 -37.120 1.00 91.94 79 ALA A CA 1
ATOM 614 C C . ALA A 1 79 ? 29.197 -9.831 -37.027 1.00 91.94 79 ALA A C 1
ATOM 616 O O . ALA A 1 79 ? 28.560 -10.539 -36.254 1.00 91.94 79 ALA A O 1
ATOM 617 N N . ALA A 1 80 ? 30.267 -10.275 -37.692 1.00 92.94 80 ALA A N 1
ATOM 618 C CA . ALA A 1 80 ? 30.754 -11.653 -37.610 1.00 92.94 80 ALA A CA 1
ATOM 619 C C . ALA A 1 80 ? 31.114 -12.047 -36.165 1.00 92.94 80 ALA A C 1
ATOM 621 O O . ALA A 1 80 ? 30.626 -13.047 -35.648 1.00 92.94 80 ALA A O 1
ATOM 622 N N . LEU A 1 81 ? 31.858 -11.197 -35.447 1.00 94.12 81 LEU A N 1
ATOM 623 C CA . LEU A 1 81 ? 32.157 -11.417 -34.026 1.00 94.12 81 LEU A CA 1
ATOM 624 C C . LEU A 1 81 ? 30.889 -11.452 -33.156 1.00 94.12 81 LEU A C 1
ATOM 626 O O . LEU A 1 81 ? 30.853 -12.128 -32.128 1.00 94.12 81 LEU A O 1
ATOM 630 N N . ALA A 1 82 ? 29.853 -10.687 -33.510 1.00 92.25 82 ALA A N 1
ATOM 631 C CA . ALA A 1 82 ? 28.578 -10.721 -32.801 1.00 92.25 82 ALA A CA 1
ATOM 632 C C . ALA A 1 82 ? 27.815 -12.030 -33.062 1.00 92.25 82 ALA A C 1
ATOM 634 O O . ALA A 1 82 ? 27.239 -12.574 -32.120 1.00 92.25 82 ALA A O 1
ATOM 635 N N . GLU A 1 83 ? 27.849 -12.548 -34.292 1.00 90.88 83 GLU A N 1
ATOM 636 C CA . GLU A 1 83 ? 27.290 -13.854 -34.661 1.00 90.88 83 GLU A CA 1
ATOM 637 C C . GLU A 1 83 ? 28.008 -14.993 -33.933 1.00 90.88 83 GLU A C 1
ATOM 639 O O . GLU A 1 83 ? 27.350 -15.807 -33.286 1.00 90.88 83 GLU A O 1
ATOM 644 N N . GLU A 1 84 ? 29.343 -14.995 -33.926 1.00 92.56 84 GLU A N 1
ATOM 645 C CA . GLU A 1 84 ? 30.150 -15.969 -33.180 1.00 92.56 84 GLU A CA 1
ATOM 646 C C . GLU A 1 84 ? 29.812 -15.953 -31.685 1.00 92.56 84 GLU A C 1
ATOM 648 O O . GLU A 1 84 ? 29.537 -16.991 -31.078 1.00 92.56 84 GLU A O 1
ATOM 653 N N . ARG A 1 85 ? 29.753 -14.760 -31.076 1.00 90.75 85 ARG A N 1
ATOM 654 C CA . ARG A 1 85 ? 29.347 -14.615 -29.671 1.00 90.75 85 ARG A CA 1
ATOM 655 C C . ARG A 1 85 ? 27.930 -15.116 -29.436 1.00 90.75 85 ARG A C 1
ATOM 657 O O . ARG A 1 85 ? 27.686 -15.720 -28.398 1.00 90.75 85 ARG A O 1
ATOM 664 N N . ALA A 1 86 ? 26.996 -14.851 -30.347 1.00 86.88 86 ALA A N 1
ATOM 665 C CA . ALA A 1 86 ? 25.611 -15.292 -30.218 1.00 86.88 86 ALA A CA 1
ATOM 666 C C . ALA A 1 86 ? 25.483 -16.819 -30.317 1.00 86.88 86 ALA A C 1
ATOM 668 O O . ALA A 1 86 ? 24.715 -17.398 -29.545 1.00 86.88 86 ALA A O 1
ATOM 669 N N . ALA A 1 87 ? 26.255 -17.448 -31.208 1.00 89.38 87 ALA A N 1
ATOM 670 C CA . ALA A 1 87 ? 26.329 -18.896 -31.377 1.00 89.38 87 ALA A CA 1
ATOM 671 C C . ALA A 1 87 ? 26.962 -19.595 -30.163 1.00 89.38 87 ALA A C 1
ATOM 673 O O . ALA A 1 87 ? 26.520 -20.672 -29.775 1.00 89.38 87 ALA A O 1
ATOM 674 N N . ALA A 1 88 ? 27.939 -18.958 -29.510 1.00 91.75 88 ALA A N 1
ATOM 675 C CA . ALA A 1 88 ? 28.585 -19.485 -28.307 1.00 91.75 88 ALA A CA 1
ATOM 676 C C . ALA A 1 88 ? 27.691 -19.462 -27.047 1.00 91.75 88 ALA A C 1
ATOM 678 O O . ALA A 1 88 ? 28.031 -20.077 -26.034 1.00 91.75 88 ALA A O 1
ATOM 679 N N . VAL A 1 89 ? 26.560 -18.741 -27.056 1.00 87.94 89 VAL A N 1
ATOM 680 C CA . VAL A 1 89 ? 25.662 -18.690 -25.893 1.00 87.94 89 VAL A CA 1
ATOM 681 C C . VAL A 1 89 ? 24.842 -19.970 -25.804 1.00 87.94 89 VAL A C 1
ATOM 683 O O . VAL A 1 89 ? 23.925 -20.190 -26.589 1.00 87.94 89 VAL A O 1
ATOM 686 N N . ASP A 1 90 ? 25.083 -20.738 -24.748 1.00 89.38 90 ASP A N 1
ATOM 687 C CA . ASP A 1 90 ? 24.228 -21.850 -24.346 1.00 89.38 90 ASP A CA 1
ATOM 688 C C . ASP A 1 90 ? 22.780 -21.381 -24.077 1.00 89.38 90 ASP A C 1
ATOM 690 O O . ASP A 1 90 ? 22.502 -20.610 -23.147 1.00 89.38 90 ASP A O 1
ATOM 694 N N . ARG A 1 91 ? 21.852 -21.847 -24.925 1.00 89.31 91 ARG A N 1
ATOM 695 C CA . ARG A 1 91 ? 20.414 -21.541 -24.860 1.00 89.31 91 ARG A CA 1
ATOM 696 C C . ARG A 1 91 ? 19.594 -22.610 -24.149 1.00 89.31 91 ARG A C 1
ATOM 698 O O . ARG A 1 91 ? 18.367 -22.495 -24.121 1.00 89.31 91 ARG A O 1
ATOM 705 N N . THR A 1 92 ? 20.2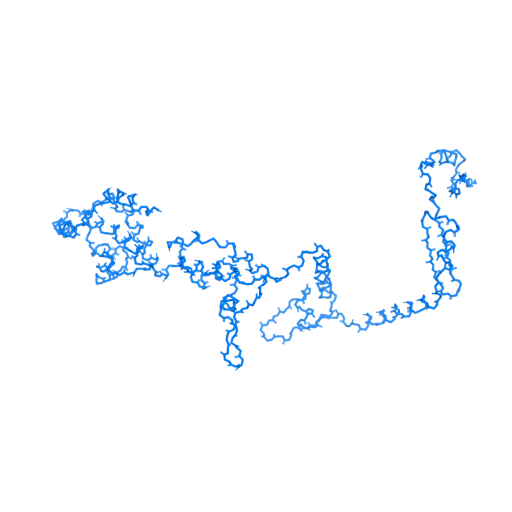29 -23.613 -23.558 1.00 89.25 92 THR A N 1
ATOM 706 C CA . THR A 1 92 ? 19.508 -24.631 -22.800 1.00 89.25 92 THR A CA 1
ATOM 707 C C . THR A 1 92 ? 18.917 -24.035 -21.510 1.00 89.25 92 THR A C 1
ATOM 709 O O . THR A 1 92 ? 19.521 -23.155 -20.877 1.00 89.25 92 THR A O 1
ATOM 712 N N . PRO A 1 93 ? 17.685 -24.418 -21.125 1.00 88.56 93 PRO A N 1
ATOM 713 C CA . PRO A 1 93 ? 17.118 -24.042 -19.833 1.00 88.56 93 PRO A CA 1
ATOM 714 C C . PRO A 1 93 ? 17.977 -24.582 -18.682 1.00 88.56 93 PRO A C 1
ATOM 716 O O . PRO A 1 93 ? 18.280 -25.770 -18.631 1.00 88.56 93 PRO A O 1
ATOM 719 N N . LYS A 1 94 ? 18.373 -23.699 -17.759 1.00 86.69 94 LYS A N 1
ATOM 720 C CA . LYS A 1 94 ? 19.212 -24.042 -16.599 1.00 86.69 94 LYS A CA 1
ATOM 721 C C . LYS A 1 94 ? 18.368 -24.186 -15.334 1.00 86.69 94 LYS A C 1
ATOM 723 O O . LYS A 1 94 ? 17.497 -23.344 -15.125 1.00 86.69 94 LYS A O 1
ATOM 728 N N . PRO A 1 95 ? 18.641 -25.175 -14.469 1.00 84.12 95 PRO A N 1
ATOM 729 C CA . PRO A 1 95 ? 17.896 -25.343 -13.227 1.00 84.12 95 PRO A CA 1
ATOM 730 C C . PRO A 1 95 ? 18.119 -24.167 -12.261 1.00 84.12 95 PRO A C 1
ATOM 732 O O . PRO A 1 95 ? 19.176 -23.535 -12.248 1.00 84.12 95 PRO A O 1
ATOM 735 N N . CYS A 1 96 ? 17.113 -23.881 -11.431 1.00 85.56 96 CYS A N 1
ATOM 736 C CA . CYS A 1 96 ? 17.225 -22.913 -10.340 1.00 85.56 96 CYS A CA 1
ATOM 737 C C . CYS A 1 96 ? 18.014 -23.525 -9.170 1.00 85.56 96 CYS A C 1
ATOM 739 O O . CYS A 1 96 ? 17.713 -24.635 -8.738 1.00 85.56 96 CYS A O 1
ATOM 741 N N . HIS A 1 97 ? 18.987 -22.789 -8.622 1.00 81.06 97 HIS A N 1
ATOM 742 C CA . HIS A 1 97 ? 19.806 -23.231 -7.478 1.00 81.06 97 HIS A CA 1
ATOM 743 C C . HIS A 1 97 ? 19.482 -22.498 -6.161 1.00 81.06 97 HIS A C 1
ATOM 745 O O . HIS A 1 97 ? 20.205 -22.626 -5.171 1.00 81.06 97 HIS A O 1
ATOM 751 N N . HIS A 1 98 ? 18.414 -21.699 -6.123 1.00 80.25 98 HIS A N 1
ATOM 752 C CA . HIS A 1 98 ? 18.049 -20.928 -4.937 1.00 80.25 98 HIS A CA 1
ATOM 753 C C . HIS A 1 98 ? 17.293 -21.791 -3.918 1.00 80.25 98 HIS A C 1
ATOM 755 O O . HIS A 1 98 ? 16.279 -22.401 -4.231 1.00 80.25 98 HIS A O 1
ATOM 761 N N . LYS A 1 99 ? 17.741 -21.776 -2.655 1.00 82.62 99 LYS A N 1
ATOM 762 C CA . LYS A 1 99 ? 17.155 -22.595 -1.572 1.00 82.62 99 LYS A CA 1
ATOM 763 C C . LYS A 1 99 ? 15.694 -22.262 -1.234 1.00 82.62 99 LYS A C 1
ATOM 765 O O . LYS A 1 99 ? 14.995 -23.106 -0.695 1.00 82.62 99 LYS A O 1
ATOM 770 N N . GLN A 1 100 ? 15.259 -21.025 -1.478 1.00 80.62 100 GLN A N 1
ATOM 771 C CA . GLN A 1 100 ? 13.954 -20.505 -1.035 1.00 80.62 100 GLN A CA 1
ATOM 772 C C . GLN A 1 100 ? 13.016 -20.123 -2.189 1.00 80.62 100 GLN A C 1
ATOM 774 O O . GLN A 1 100 ? 11.914 -19.643 -1.937 1.00 80.62 100 GLN A O 1
ATOM 779 N N . ALA A 1 101 ? 13.436 -20.286 -3.447 1.00 81.56 101 ALA A N 1
ATOM 780 C CA . ALA A 1 101 ? 12.645 -19.855 -4.594 1.00 81.56 101 ALA A CA 1
ATOM 781 C C . ALA A 1 101 ? 12.894 -20.743 -5.814 1.00 81.56 101 ALA A C 1
ATOM 783 O O . ALA A 1 101 ? 14.038 -21.015 -6.163 1.00 81.56 101 ALA A O 1
ATOM 784 N N . ASN A 1 102 ? 11.813 -21.114 -6.501 1.00 85.62 102 ASN A N 1
ATOM 785 C CA . ASN A 1 102 ? 11.858 -21.746 -7.816 1.00 85.62 102 ASN A CA 1
ATOM 786 C C . ASN A 1 102 ? 11.426 -20.715 -8.859 1.00 85.62 102 ASN A C 1
ATOM 788 O O . ASN A 1 102 ? 10.245 -20.379 -8.956 1.00 85.62 102 ASN A O 1
ATOM 792 N N . HIS A 1 103 ? 12.377 -20.178 -9.622 1.00 86.00 103 HIS A N 1
ATOM 793 C CA . HIS A 1 103 ? 12.048 -19.253 -10.701 1.00 86.00 103 HIS A CA 1
ATOM 794 C C . HIS A 1 103 ? 11.572 -20.019 -11.936 1.00 86.00 103 HIS A C 1
ATOM 796 O O . HIS A 1 103 ? 12.194 -20.987 -12.368 1.00 86.00 103 HIS A O 1
ATOM 802 N N . GLN A 1 104 ? 10.482 -19.550 -12.538 1.00 88.88 104 GLN A N 1
ATOM 803 C CA . GLN A 1 104 ? 9.988 -20.086 -13.802 1.00 88.88 104 GLN A CA 1
ATOM 804 C C . GLN A 1 104 ? 10.788 -19.503 -14.976 1.00 88.88 104 GLN A C 1
ATOM 806 O O . GLN A 1 104 ? 11.043 -18.290 -15.032 1.00 88.88 104 GLN A O 1
ATOM 811 N N . HIS A 1 105 ? 11.164 -20.357 -15.932 1.00 89.62 105 HIS A N 1
ATOM 812 C CA . HIS A 1 105 ? 11.727 -19.915 -17.209 1.00 89.62 105 HIS A CA 1
ATOM 813 C C . HIS A 1 105 ? 10.745 -19.004 -17.955 1.00 89.62 105 HIS A C 1
ATOM 815 O O . HIS A 1 105 ? 9.535 -19.105 -17.787 1.00 89.62 105 HIS A O 1
ATOM 821 N N . GLY A 1 106 ? 11.268 -18.088 -18.774 1.00 90.06 106 GLY A N 1
ATOM 822 C CA . GLY A 1 106 ? 10.436 -17.070 -19.429 1.00 90.06 106 GLY A CA 1
ATOM 823 C C . GLY A 1 106 ? 10.163 -15.834 -18.572 1.00 90.06 106 GLY A C 1
ATOM 824 O O . GLY A 1 106 ? 9.428 -14.946 -18.988 1.00 90.06 106 GLY A O 1
ATOM 825 N N . THR A 1 107 ? 10.785 -15.730 -17.396 1.00 92.25 107 THR A N 1
ATOM 826 C CA . THR A 1 107 ? 10.723 -14.534 -16.550 1.00 92.25 107 THR A CA 1
ATOM 827 C C . THR A 1 107 ? 12.069 -13.811 -16.510 1.00 92.25 107 THR A C 1
ATOM 829 O O . THR A 1 107 ? 13.140 -14.419 -16.593 1.00 92.25 107 THR A O 1
ATOM 832 N N . ARG A 1 108 ? 12.040 -12.487 -16.302 1.00 92.12 108 ARG A N 1
ATOM 833 C CA . ARG A 1 108 ? 13.265 -11.700 -16.070 1.00 92.12 108 ARG A CA 1
ATOM 834 C C . ARG A 1 108 ? 14.008 -12.149 -14.805 1.00 92.12 108 ARG A C 1
ATOM 836 O O . ARG A 1 108 ? 15.230 -12.039 -14.750 1.00 92.12 108 ARG A O 1
ATOM 843 N N . ALA A 1 109 ? 13.287 -12.647 -13.798 1.00 90.25 109 ALA A N 1
ATOM 844 C CA . ALA A 1 109 ? 13.878 -13.151 -12.561 1.00 90.25 109 ALA A CA 1
ATOM 845 C C . ALA A 1 109 ? 14.843 -14.310 -12.844 1.00 90.25 109 ALA A C 1
ATOM 847 O O . ALA A 1 109 ? 15.995 -14.237 -12.430 1.00 90.25 109 ALA A O 1
ATOM 848 N N . CYS A 1 110 ? 14.428 -15.289 -13.652 1.00 89.94 110 CYS A N 1
ATOM 849 C CA . CYS A 1 110 ? 15.283 -16.415 -14.028 1.00 89.94 110 CYS A CA 1
ATOM 850 C C . CYS A 1 110 ? 16.519 -15.979 -14.848 1.00 89.94 110 CYS A C 1
ATOM 852 O O . CYS A 1 110 ? 17.626 -16.484 -14.659 1.00 89.94 110 CYS A O 1
ATOM 854 N N . TYR A 1 111 ? 16.379 -14.970 -15.718 1.00 92.88 111 TYR A N 1
ATOM 855 C CA . TYR A 1 111 ? 17.521 -14.413 -16.459 1.00 92.88 111 TYR A CA 1
ATOM 856 C C . TYR A 1 111 ? 18.563 -13.740 -15.547 1.00 92.88 111 TYR A C 1
ATOM 858 O O . TYR A 1 111 ? 19.773 -13.878 -15.758 1.00 92.88 111 TYR A O 1
ATOM 866 N N . VAL A 1 112 ? 18.104 -12.969 -14.558 1.00 91.62 112 VAL A N 1
ATOM 867 C CA . VAL A 1 112 ? 18.975 -12.147 -13.704 1.00 91.62 112 VAL A CA 1
ATOM 868 C C . VAL A 1 112 ? 19.535 -12.945 -12.530 1.00 91.62 112 VAL A C 1
ATOM 870 O O . VAL A 1 112 ? 20.732 -12.859 -12.265 1.00 91.62 112 VAL A O 1
ATOM 873 N N . LEU A 1 113 ? 18.686 -13.704 -11.835 1.00 89.56 113 LEU A N 1
ATOM 874 C CA . LEU A 1 113 ? 19.031 -14.404 -10.598 1.00 89.56 113 LEU A CA 1
ATOM 875 C C . LEU A 1 113 ? 19.698 -15.750 -10.893 1.00 89.56 113 LEU A C 1
ATOM 877 O O . LEU A 1 113 ? 20.816 -15.974 -10.444 1.00 89.56 113 LEU A O 1
ATOM 881 N N . ASP A 1 114 ? 19.078 -16.603 -11.716 1.00 88.12 114 ASP A N 1
ATOM 882 C CA . ASP A 1 114 ? 19.644 -17.922 -12.066 1.00 88.12 114 ASP A CA 1
ATOM 883 C C . ASP A 1 114 ? 20.682 -17.848 -13.191 1.00 88.12 114 ASP A C 1
ATOM 885 O O . ASP A 1 114 ? 21.239 -18.859 -13.613 1.00 88.12 114 ASP A O 1
ATOM 889 N N . ARG A 1 115 ? 20.934 -16.643 -13.722 1.00 88.88 115 ARG A N 1
ATOM 890 C CA . ARG A 1 115 ? 21.827 -16.397 -14.866 1.00 88.88 115 ARG A CA 1
ATOM 891 C C . ARG A 1 115 ? 21.483 -17.255 -16.091 1.00 88.88 115 ARG A C 1
ATOM 893 O O . ARG A 1 115 ? 22.344 -17.509 -16.934 1.00 88.88 115 ARG A O 1
ATOM 900 N N . CYS A 1 116 ? 20.222 -17.661 -16.231 1.00 91.81 116 CYS A N 1
ATOM 901 C CA . CYS A 1 116 ? 19.777 -18.443 -17.372 1.00 91.81 116 CYS A CA 1
ATOM 902 C C . CYS A 1 116 ? 19.811 -17.586 -18.651 1.00 91.81 116 CYS A C 1
ATOM 904 O O . CYS A 1 116 ? 19.448 -16.405 -18.642 1.00 91.81 116 CYS A O 1
ATOM 906 N N . ARG A 1 117 ? 20.283 -18.163 -19.761 1.00 92.25 117 ARG A N 1
ATOM 907 C CA . ARG A 1 117 ? 20.395 -17.495 -21.072 1.00 92.25 117 ARG A CA 1
ATOM 908 C C . ARG A 1 117 ? 19.543 -18.153 -22.155 1.00 92.25 117 ARG A C 1
ATOM 910 O O . ARG A 1 117 ? 19.642 -17.758 -23.319 1.00 92.25 117 ARG A O 1
ATOM 917 N N . CYS A 1 118 ? 18.675 -19.091 -21.771 1.00 93.62 118 CYS A N 1
ATOM 918 C CA . CYS A 1 118 ? 17.736 -19.719 -22.687 1.00 93.62 118 CYS A CA 1
ATOM 919 C C . CYS A 1 118 ? 16.861 -18.682 -23.393 1.00 93.62 118 CYS A C 1
ATOM 921 O O . CYS A 1 118 ? 16.616 -17.589 -22.869 1.00 93.62 118 CYS A O 1
ATOM 923 N N . THR A 1 119 ? 16.394 -19.028 -24.590 1.00 92.38 119 THR A N 1
ATOM 924 C CA . THR A 1 119 ? 15.588 -18.145 -25.438 1.00 92.38 119 THR A CA 1
ATOM 925 C C . THR A 1 119 ? 14.429 -17.476 -24.688 1.00 92.38 119 THR A C 1
ATOM 927 O O . THR A 1 119 ? 14.376 -16.248 -24.732 1.00 92.38 119 THR A O 1
ATOM 930 N N . PRO A 1 120 ? 13.568 -18.186 -23.924 1.00 93.81 120 PRO A N 1
ATOM 931 C CA . PRO A 1 120 ? 12.452 -17.536 -23.231 1.00 93.81 120 PRO A CA 1
ATOM 932 C C . PRO A 1 120 ? 12.904 -16.570 -22.119 1.00 93.81 120 PRO A C 1
ATOM 934 O O . PRO A 1 120 ? 12.311 -15.510 -21.934 1.00 93.81 120 PRO A O 1
ATOM 937 N N . CYS A 1 121 ? 13.977 -16.875 -21.380 1.00 94.00 121 CYS A N 1
ATOM 938 C CA . CYS A 1 121 ? 14.503 -15.955 -20.364 1.00 94.00 121 CYS A CA 1
ATOM 939 C C . CYS A 1 121 ? 15.155 -14.715 -20.997 1.00 94.00 121 CYS A C 1
ATOM 941 O O . CYS A 1 121 ? 15.006 -13.601 -20.489 1.00 94.00 121 CYS A O 1
ATOM 943 N N . ALA A 1 122 ? 15.870 -14.896 -22.111 1.00 93.00 122 ALA A N 1
ATOM 944 C CA . ALA A 1 122 ? 16.495 -13.803 -22.843 1.00 93.00 122 ALA A CA 1
ATOM 945 C C . ALA A 1 122 ? 15.449 -12.866 -23.466 1.00 93.00 122 ALA A C 1
ATOM 947 O O . ALA A 1 122 ? 15.568 -11.652 -23.309 1.00 93.00 122 ALA A O 1
ATOM 948 N N . THR A 1 123 ? 14.397 -13.401 -24.097 1.00 94.00 123 THR A N 1
ATOM 949 C CA . THR A 1 123 ? 13.299 -12.591 -24.651 1.00 94.00 123 THR A CA 1
ATOM 950 C C . THR A 1 123 ? 12.561 -11.822 -23.559 1.00 94.00 123 THR A C 1
ATOM 952 O O . THR A 1 123 ? 12.327 -10.627 -23.724 1.00 94.00 123 THR A O 1
ATOM 955 N N . ALA A 1 124 ? 12.282 -12.446 -22.410 1.00 94.50 124 ALA A N 1
ATOM 956 C CA . ALA A 1 124 ? 11.663 -11.775 -21.267 1.00 94.50 124 ALA A CA 1
ATOM 957 C C . ALA A 1 124 ? 12.517 -10.617 -20.721 1.00 94.50 124 ALA A C 1
ATOM 959 O O . ALA A 1 124 ? 11.997 -9.545 -20.384 1.00 94.50 124 ALA A O 1
ATOM 960 N N . ASN A 1 125 ? 13.840 -10.802 -20.657 1.00 95.44 125 ASN A N 1
ATOM 961 C CA . ASN A 1 125 ? 14.754 -9.731 -20.273 1.00 95.44 125 ASN A CA 1
ATOM 962 C C . ASN A 1 125 ? 14.774 -8.604 -21.316 1.00 95.44 125 ASN A C 1
ATOM 964 O O . ASN A 1 125 ? 14.631 -7.443 -20.941 1.00 95.44 125 ASN A O 1
ATOM 968 N N . THR A 1 126 ? 14.890 -8.929 -22.605 1.00 94.62 126 THR A N 1
ATOM 969 C CA . THR A 1 126 ? 14.869 -7.943 -23.696 1.00 94.62 126 THR A CA 1
ATOM 970 C C . THR A 1 126 ? 13.571 -7.141 -23.709 1.00 94.62 126 THR A C 1
ATOM 972 O O . THR A 1 126 ? 13.622 -5.917 -23.771 1.00 94.62 126 THR A O 1
ATOM 975 N N . ALA A 1 127 ? 12.412 -7.790 -23.566 1.00 94.06 127 ALA A N 1
ATOM 976 C CA . ALA A 1 127 ? 11.119 -7.112 -23.471 1.00 94.06 127 ALA A CA 1
ATOM 977 C C . ALA A 1 127 ? 11.084 -6.116 -22.299 1.00 94.06 127 ALA A C 1
ATOM 979 O O . ALA A 1 127 ? 10.672 -4.969 -22.462 1.00 94.06 127 ALA A O 1
ATOM 980 N N . SER A 1 128 ? 11.604 -6.519 -21.135 1.00 92.19 128 SER A N 1
ATOM 981 C CA . SER A 1 128 ? 11.681 -5.656 -19.950 1.00 92.19 128 SER A CA 1
ATOM 982 C C . SER A 1 128 ? 12.634 -4.464 -20.124 1.00 92.19 128 SER A C 1
ATOM 984 O O . SER A 1 128 ? 12.367 -3.375 -19.613 1.00 92.19 128 SER A O 1
ATOM 986 N N . GLU A 1 129 ? 13.770 -4.654 -20.801 1.00 93.06 129 GLU A N 1
ATOM 987 C CA . GLU A 1 129 ? 14.726 -3.574 -21.087 1.00 93.06 129 GLU A CA 1
ATOM 988 C C . GLU A 1 129 ? 14.197 -2.621 -22.173 1.00 93.06 129 GLU A C 1
ATOM 990 O O . GLU A 1 129 ? 14.336 -1.406 -22.036 1.00 93.06 129 GLU A O 1
ATOM 995 N N . ASN A 1 130 ? 13.509 -3.140 -23.194 1.00 93.69 130 ASN A N 1
ATOM 996 C CA . ASN A 1 130 ? 12.845 -2.332 -24.218 1.00 93.69 130 ASN A CA 1
ATOM 997 C C . ASN A 1 130 ? 11.751 -1.450 -23.613 1.00 93.69 130 ASN A C 1
ATOM 999 O O . ASN A 1 130 ? 11.726 -0.249 -23.875 1.00 93.69 130 ASN A O 1
ATOM 1003 N N . GLU A 1 131 ? 10.902 -2.010 -22.748 1.00 89.81 131 GLU A N 1
ATOM 1004 C CA . GLU A 1 131 ? 9.884 -1.235 -22.035 1.00 89.81 131 GLU A CA 1
ATOM 1005 C C . GLU A 1 131 ? 10.526 -0.158 -21.151 1.00 89.81 131 GLU A C 1
ATOM 1007 O O . GLU A 1 131 ? 10.110 1.000 -21.156 1.00 89.81 131 GLU A O 1
ATOM 1012 N N . ARG A 1 132 ? 11.625 -0.484 -20.456 1.00 88.75 132 ARG A N 1
ATOM 1013 C CA . ARG A 1 132 ? 12.380 0.512 -19.684 1.00 88.75 132 ARG A CA 1
ATOM 1014 C C . ARG A 1 132 ? 12.889 1.652 -20.567 1.00 88.75 132 ARG A C 1
ATOM 1016 O O . ARG A 1 132 ? 12.787 2.814 -20.173 1.00 88.75 132 ARG A O 1
ATOM 1023 N N . ASN A 1 133 ? 13.461 1.336 -21.725 1.00 91.31 133 ASN A N 1
ATOM 1024 C CA . ASN A 1 133 ? 13.980 2.336 -22.656 1.00 91.31 133 ASN A CA 1
ATOM 1025 C C . ASN A 1 133 ? 12.852 3.197 -23.231 1.00 91.31 133 ASN A C 1
ATOM 1027 O O . ASN A 1 133 ? 13.000 4.415 -23.305 1.00 91.31 133 ASN A O 1
ATOM 1031 N N . ARG A 1 134 ? 11.700 2.593 -23.534 1.00 91.38 134 ARG A N 1
ATOM 1032 C CA . ARG A 1 134 ? 10.490 3.292 -23.975 1.00 91.38 134 ARG A CA 1
ATOM 1033 C C . ARG A 1 134 ? 9.988 4.278 -22.921 1.00 91.38 134 ARG A C 1
ATOM 1035 O O . ARG A 1 134 ? 9.775 5.448 -23.225 1.00 91.38 134 ARG A O 1
ATOM 1042 N N . LEU A 1 135 ? 9.884 3.846 -21.664 1.00 88.19 135 LEU A N 1
ATOM 1043 C CA . LEU A 1 135 ? 9.494 4.718 -20.553 1.00 88.19 135 LEU A CA 1
ATOM 1044 C C . LEU A 1 135 ? 10.475 5.879 -20.360 1.00 88.19 135 LEU A C 1
ATOM 1046 O O . LEU A 1 135 ? 10.043 6.993 -20.070 1.00 88.19 135 LEU A O 1
ATOM 1050 N N . LYS A 1 136 ? 11.784 5.647 -20.531 1.00 88.56 136 LYS A N 1
ATOM 1051 C CA . LYS A 1 136 ? 12.798 6.713 -20.467 1.00 88.56 136 LYS A CA 1
ATOM 1052 C C . LYS A 1 136 ? 12.643 7.706 -21.615 1.00 88.56 136 LYS A C 1
ATOM 1054 O O . LYS A 1 136 ? 12.639 8.903 -21.356 1.00 88.56 136 LYS A O 1
ATOM 1059 N N . ALA A 1 137 ? 12.479 7.217 -22.844 1.00 90.00 137 ALA A N 1
ATOM 1060 C CA . ALA A 1 137 ? 12.300 8.053 -24.029 1.00 90.00 137 ALA A CA 1
ATOM 1061 C C . ALA A 1 137 ? 11.059 8.953 -23.917 1.00 90.00 137 ALA A C 1
ATOM 1063 O O . ALA A 1 137 ? 11.099 10.109 -24.316 1.00 90.00 137 ALA A O 1
ATOM 1064 N N . TYR A 1 138 ? 9.981 8.455 -23.307 1.00 90.44 138 TYR A N 1
ATOM 1065 C CA . TYR A 1 138 ? 8.771 9.240 -23.047 1.00 90.44 138 TYR A CA 1
ATOM 1066 C C . TYR A 1 138 ? 8.842 10.122 -21.791 1.00 90.44 138 TYR A C 1
ATOM 1068 O O . TYR A 1 138 ? 7.836 10.727 -21.428 1.00 90.44 138 TYR A O 1
ATOM 1076 N N 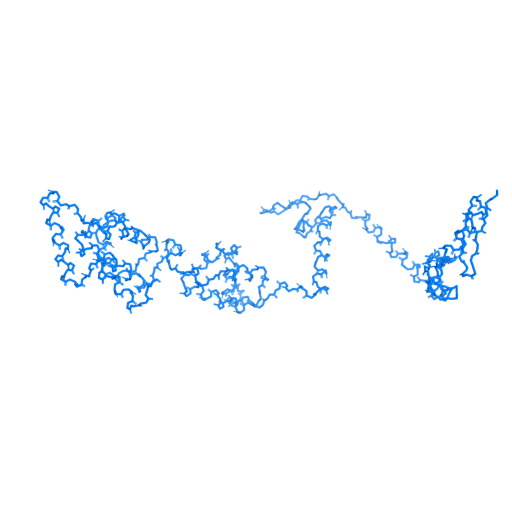. GLY A 1 139 ? 9.964 10.147 -21.064 1.00 85.62 139 GLY A N 1
ATOM 1077 C CA . GLY A 1 139 ? 10.076 10.865 -19.786 1.00 85.62 139 GLY A CA 1
ATOM 1078 C C . GLY A 1 139 ? 9.205 10.289 -18.657 1.00 85.62 139 GLY A C 1
ATOM 1079 O O . GLY A 1 139 ? 9.089 10.880 -17.588 1.00 85.62 139 GLY A O 1
ATOM 1080 N N . ARG A 1 140 ? 8.602 9.111 -18.857 1.00 82.94 140 ARG A N 1
ATOM 1081 C CA . ARG A 1 140 ? 7.718 8.427 -17.895 1.00 82.94 140 ARG A CA 1
ATOM 1082 C C . ARG A 1 140 ? 8.468 7.459 -16.979 1.00 82.94 140 ARG A C 1
ATOM 1084 O O . ARG A 1 140 ? 7.862 6.721 -16.210 1.00 82.94 140 ARG A O 1
ATOM 1091 N N . TYR A 1 141 ? 9.796 7.430 -17.041 1.00 80.94 141 TYR A N 1
ATOM 1092 C CA . TYR A 1 141 ? 10.603 6.565 -16.187 1.00 80.94 141 TYR A CA 1
ATOM 1093 C C . TYR A 1 141 ? 10.880 7.204 -14.818 1.00 80.94 141 TYR A C 1
ATOM 1095 O O . TYR A 1 141 ? 12.007 7.543 -14.469 1.00 80.94 141 TYR A O 1
ATOM 1103 N N . HIS A 1 142 ? 9.837 7.326 -14.004 1.00 79.06 142 HIS A N 1
ATOM 1104 C CA . HIS A 1 142 ? 9.906 7.780 -12.610 1.00 79.06 142 HIS A CA 1
ATOM 1105 C C . HIS A 1 142 ? 9.775 6.585 -11.658 1.00 79.06 142 HIS A C 1
ATOM 1107 O O . HIS A 1 142 ? 8.807 6.435 -10.918 1.00 79.06 142 HIS A O 1
ATOM 1113 N N . ARG A 1 143 ? 10.769 5.685 -11.691 1.00 83.56 143 ARG A N 1
ATOM 1114 C CA . ARG A 1 143 ? 10.762 4.456 -10.872 1.00 83.56 143 ARG A CA 1
ATOM 1115 C C . ARG A 1 143 ? 10.686 4.747 -9.372 1.00 83.56 143 ARG A C 1
ATOM 1117 O O . ARG A 1 143 ? 10.056 3.988 -8.640 1.00 83.56 143 ARG A O 1
ATOM 1124 N N . TYR A 1 144 ? 11.344 5.817 -8.937 1.00 90.44 144 TYR A N 1
ATOM 1125 C CA . TYR A 1 144 ? 11.438 6.201 -7.538 1.00 90.44 144 TYR A CA 1
ATOM 1126 C C . TYR A 1 144 ? 10.915 7.616 -7.325 1.00 90.44 144 TYR A C 1
ATOM 1128 O O . TYR A 1 144 ? 11.400 8.546 -7.974 1.00 90.44 144 TYR A O 1
ATOM 1136 N N . VAL A 1 145 ? 10.006 7.771 -6.371 1.00 91.19 145 VAL A N 1
ATOM 1137 C CA . VAL A 1 145 ? 9.466 9.057 -5.915 1.00 91.19 145 VAL A CA 1
ATOM 1138 C C . VAL A 1 145 ? 10.036 9.411 -4.545 1.00 91.19 145 VAL A C 1
ATOM 1140 O O . VAL A 1 145 ? 10.640 8.559 -3.879 1.00 91.19 145 VAL A O 1
ATOM 1143 N N . ASP A 1 146 ? 9.903 10.676 -4.158 1.00 92.50 146 ASP A N 1
ATOM 1144 C CA . ASP A 1 146 ? 10.300 11.124 -2.829 1.00 92.50 146 ASP A CA 1
ATOM 1145 C C . ASP A 1 146 ? 9.425 10.468 -1.751 1.00 92.50 146 ASP A C 1
ATOM 1147 O O . ASP A 1 146 ? 8.227 10.257 -1.937 1.00 92.50 146 ASP A O 1
ATOM 1151 N N . ALA A 1 147 ? 10.053 10.073 -0.647 1.00 94.19 147 ALA A N 1
ATOM 1152 C CA . ALA A 1 147 ? 9.385 9.327 0.412 1.00 94.19 147 ALA A CA 1
ATOM 1153 C C . ALA A 1 147 ? 8.838 10.219 1.535 1.00 94.19 147 ALA A C 1
ATOM 1155 O O . ALA A 1 147 ? 8.137 9.707 2.406 1.00 94.19 147 ALA A O 1
ATOM 1156 N N . TYR A 1 148 ? 9.178 11.512 1.572 1.00 92.94 148 TYR A N 1
ATOM 1157 C CA . TYR A 1 148 ? 8.786 12.388 2.672 1.00 92.94 148 TYR A CA 1
ATOM 1158 C C . TYR A 1 148 ? 7.271 12.648 2.709 1.00 92.94 148 TYR A C 1
ATOM 1160 O O . TYR A 1 148 ? 6.678 12.314 3.737 1.00 92.94 148 TYR A O 1
ATOM 1168 N N . PRO A 1 149 ? 6.608 13.089 1.618 1.00 94.00 149 PRO A N 1
ATOM 1169 C CA . PRO A 1 149 ? 5.152 13.242 1.604 1.00 94.00 149 PRO A CA 1
ATOM 1170 C C . PRO A 1 149 ? 4.418 11.939 1.931 1.00 94.00 149 PRO A C 1
ATOM 1172 O O . PRO A 1 149 ? 3.369 11.939 2.563 1.00 94.00 149 PRO A O 1
ATOM 1175 N N . LEU A 1 150 ? 4.999 10.802 1.544 1.00 93.75 150 LEU A N 1
ATOM 1176 C CA . LEU A 1 150 ? 4.411 9.498 1.815 1.00 93.75 150 LEU A CA 1
ATOM 1177 C C . LEU A 1 150 ? 4.480 9.114 3.298 1.00 93.75 150 LEU A C 1
ATOM 1179 O O . LEU A 1 150 ? 3.570 8.466 3.804 1.00 93.75 150 LEU A O 1
ATOM 1183 N N . ARG A 1 151 ? 5.544 9.509 4.010 1.00 94.81 151 ARG A N 1
ATOM 1184 C CA . ARG A 1 151 ? 5.636 9.311 5.464 1.00 94.81 151 ARG A CA 1
ATOM 1185 C C . ARG A 1 151 ? 4.605 10.142 6.217 1.00 94.81 151 ARG A C 1
ATOM 1187 O O . ARG A 1 151 ? 4.033 9.616 7.164 1.00 94.81 151 ARG A O 1
ATOM 1194 N N . LEU A 1 152 ? 4.380 11.389 5.794 1.00 93.31 152 LEU A N 1
ATOM 1195 C CA . LEU A 1 152 ? 3.342 12.246 6.378 1.00 93.31 152 LEU A CA 1
ATOM 1196 C C . LEU A 1 152 ? 1.972 11.590 6.228 1.00 93.31 152 LEU A C 1
ATOM 1198 O O . LEU A 1 152 ? 1.289 11.371 7.217 1.00 93.31 152 LEU A O 1
ATOM 1202 N N . HIS A 1 153 ? 1.653 11.123 5.025 1.00 91.94 153 HIS A N 1
ATOM 1203 C CA . HIS A 1 153 ? 0.403 10.417 4.780 1.00 91.94 153 HIS A CA 1
ATOM 1204 C C . HIS A 1 153 ? 0.252 9.133 5.620 1.00 91.94 153 HIS A C 1
ATOM 1206 O O . HIS A 1 153 ? -0.787 8.874 6.220 1.00 91.94 153 HIS A O 1
ATOM 1212 N N . VAL A 1 154 ? 1.312 8.326 5.745 1.00 92.00 154 VAL A N 1
ATOM 1213 C CA . VAL A 1 154 ? 1.287 7.149 6.632 1.00 92.00 154 VAL A CA 1
ATOM 1214 C C . VAL A 1 154 ? 1.116 7.551 8.101 1.00 92.00 154 VAL A C 1
ATOM 1216 O O . VAL A 1 154 ? 0.527 6.795 8.872 1.00 92.00 154 VAL A O 1
ATOM 1219 N N . GLN A 1 155 ? 1.624 8.711 8.513 1.00 90.50 155 GLN A N 1
ATOM 1220 C CA . GLN A 1 155 ? 1.400 9.240 9.853 1.00 90.50 155 GLN A CA 1
ATOM 1221 C C . GLN A 1 155 ? -0.053 9.688 10.049 1.00 90.50 155 GLN A C 1
ATOM 1223 O O . GLN A 1 155 ? -0.635 9.292 11.053 1.00 90.50 155 GLN A O 1
ATOM 1228 N N . GLU A 1 156 ? -0.662 10.376 9.084 1.00 87.81 156 GLU A N 1
ATOM 1229 C CA . GLU A 1 156 ? -2.093 10.725 9.104 1.00 87.81 156 GLU A CA 1
ATOM 1230 C C . GLU A 1 156 ? -2.960 9.468 9.254 1.00 87.81 156 GLU A C 1
ATOM 1232 O O . GLU A 1 156 ? -3.809 9.392 10.138 1.00 87.81 156 GLU A O 1
ATOM 1237 N N . LEU A 1 157 ? -2.680 8.415 8.473 1.00 87.50 157 LEU A N 1
ATOM 1238 C CA . LEU A 1 157 ? -3.371 7.125 8.598 1.00 87.50 157 LEU A CA 1
ATOM 1239 C C . LEU A 1 157 ? -3.227 6.523 10.005 1.00 87.50 157 LEU A C 1
ATOM 1241 O O . LEU A 1 157 ? -4.155 5.889 10.511 1.00 87.50 157 LEU A O 1
ATOM 1245 N N . ARG A 1 158 ? -2.066 6.700 10.648 1.00 85.44 158 ARG A N 1
ATOM 1246 C CA . ARG A 1 158 ? -1.810 6.216 12.013 1.00 85.44 158 ARG A CA 1
ATOM 1247 C C . ARG A 1 158 ? -2.524 7.044 13.071 1.00 85.44 158 ARG A C 1
ATOM 1249 O O . ARG A 1 158 ? -3.058 6.452 14.005 1.00 85.44 158 ARG A O 1
ATOM 1256 N N . GLU A 1 159 ? -2.523 8.366 12.940 1.00 78.12 159 GLU A N 1
ATOM 1257 C CA . GLU A 1 159 ? -3.261 9.292 13.811 1.00 78.12 159 GLU A CA 1
ATOM 1258 C C . GLU A 1 159 ? -4.760 9.021 13.731 1.00 78.12 159 GLU A C 1
ATOM 1260 O O . GLU A 1 159 ? -5.454 8.979 14.743 1.00 78.12 159 GLU A O 1
ATOM 1265 N N . ALA A 1 160 ? -5.229 8.666 12.541 1.00 74.94 160 ALA A N 1
ATOM 1266 C CA . ALA A 1 160 ? -6.594 8.251 12.304 1.00 74.94 160 ALA A CA 1
ATOM 1267 C C . ALA A 1 160 ? -6.873 6.786 12.748 1.00 74.94 160 ALA A C 1
ATOM 1269 O O . ALA A 1 160 ? -7.980 6.271 12.597 1.00 74.94 160 ALA A O 1
ATOM 1270 N N . GLY A 1 161 ? -5.892 6.114 13.369 1.00 72.50 161 GLY A N 1
ATOM 1271 C CA . GLY A 1 161 ? -6.041 4.842 14.088 1.00 72.50 161 GLY A CA 1
ATOM 1272 C C . GLY A 1 161 ? -5.542 3.596 13.349 1.00 72.50 161 GLY A C 1
ATOM 1273 O O . GLY A 1 161 ? -5.604 2.488 13.891 1.00 72.50 161 GLY A O 1
ATOM 1274 N N . MET A 1 162 ? -5.027 3.725 12.123 1.00 79.00 162 MET A N 1
ATOM 1275 C CA . MET A 1 162 ? -4.558 2.590 11.329 1.00 79.00 162 MET A CA 1
ATOM 1276 C C . MET A 1 162 ? -3.100 2.227 11.656 1.00 79.00 162 MET A C 1
ATOM 1278 O O . MET A 1 162 ? -2.149 2.911 11.288 1.00 79.00 162 MET A O 1
ATOM 1282 N N . GLY A 1 163 ? -2.892 1.091 12.326 1.00 82.44 163 GLY A N 1
ATOM 1283 C CA . GLY A 1 163 ? -1.548 0.559 12.570 1.00 82.44 163 GLY A CA 1
ATOM 1284 C C . GLY A 1 163 ? -0.846 0.087 11.287 1.00 82.44 163 GLY A C 1
ATOM 1285 O O . GLY A 1 163 ? -1.491 -0.330 10.328 1.00 82.44 163 GLY A O 1
ATOM 1286 N N . LEU A 1 164 ? 0.493 0.053 11.285 1.00 88.31 164 LEU A N 1
ATOM 1287 C CA . LEU A 1 164 ? 1.296 -0.318 10.103 1.00 88.31 164 LEU A CA 1
ATOM 1288 C C . LEU A 1 164 ? 0.987 -1.713 9.538 1.00 88.31 164 LEU A C 1
ATOM 1290 O O . LEU A 1 164 ? 1.098 -1.916 8.332 1.00 88.31 164 LEU A O 1
ATOM 1294 N N . LYS A 1 165 ? 0.583 -2.671 10.382 1.00 88.12 165 LYS A N 1
ATOM 1295 C CA . LYS A 1 165 ? 0.124 -3.999 9.934 1.00 88.12 165 LYS A CA 1
ATOM 1296 C C . LYS A 1 165 ? -1.152 -3.902 9.101 1.00 88.12 165 LYS A C 1
ATOM 1298 O O . LYS A 1 165 ? -1.213 -4.484 8.025 1.00 88.12 165 LYS A O 1
ATOM 1303 N N . THR A 1 166 ? -2.116 -3.115 9.564 1.00 84.94 166 THR A N 1
ATOM 1304 C CA . THR A 1 166 ? -3.371 -2.864 8.852 1.00 84.94 166 THR A CA 1
ATOM 1305 C C . THR A 1 166 ? -3.117 -2.106 7.550 1.00 84.94 166 THR A C 1
ATOM 1307 O O . THR A 1 166 ? -3.656 -2.484 6.514 1.00 84.94 166 THR A O 1
ATOM 1310 N N . ILE A 1 167 ? -2.238 -1.096 7.571 1.00 89.31 167 ILE A N 1
ATOM 1311 C CA . ILE A 1 167 ? -1.823 -0.367 6.360 1.00 89.31 167 ILE A CA 1
ATOM 1312 C C . ILE A 1 167 ? -1.197 -1.337 5.348 1.00 89.31 167 ILE A C 1
ATOM 1314 O O . ILE A 1 167 ? -1.537 -1.296 4.167 1.00 89.31 167 ILE A O 1
ATOM 1318 N N . ALA A 1 168 ? -0.312 -2.236 5.792 1.00 91.94 168 ALA A N 1
ATOM 1319 C CA . ALA A 1 168 ? 0.335 -3.234 4.938 1.00 91.94 168 ALA A CA 1
ATOM 1320 C C . ALA A 1 168 ? -0.678 -4.168 4.263 1.00 91.94 168 ALA A C 1
ATOM 1322 O O . ALA A 1 168 ? -0.626 -4.371 3.051 1.00 91.94 168 ALA A O 1
ATOM 1323 N N . GLU A 1 169 ? -1.614 -4.702 5.047 1.00 88.12 169 GLU A N 1
ATOM 1324 C CA . GLU A 1 169 ? -2.664 -5.600 4.571 1.00 88.12 169 GLU A CA 1
ATOM 1325 C C . GLU A 1 169 ? -3.579 -4.910 3.553 1.00 88.12 169 GLU A C 1
ATOM 1327 O O . GLU A 1 169 ? -3.803 -5.440 2.467 1.00 88.12 169 GLU A O 1
ATOM 1332 N N . ARG A 1 170 ? -4.044 -3.692 3.857 1.00 86.88 170 ARG A N 1
ATOM 1333 C CA . ARG A 1 170 ? -4.968 -2.938 2.995 1.00 86.88 170 ARG A CA 1
ATOM 1334 C C . ARG A 1 170 ? -4.317 -2.426 1.712 1.00 86.88 170 ARG A C 1
ATOM 1336 O O . ARG A 1 170 ? -4.938 -2.486 0.658 1.00 86.88 170 ARG A O 1
ATOM 1343 N N . SER A 1 171 ? -3.074 -1.949 1.781 1.00 90.19 171 SER A N 1
ATOM 1344 C CA . SER A 1 171 ? -2.340 -1.462 0.600 1.00 90.19 171 SER A CA 1
ATOM 1345 C C . SER A 1 171 ? -1.720 -2.589 -0.238 1.00 90.19 171 SER A C 1
ATOM 1347 O O . SER A 1 171 ? -1.251 -2.355 -1.355 1.00 90.19 171 SER A O 1
ATOM 1349 N N . GLY A 1 172 ? -1.636 -3.813 0.297 1.00 89.25 172 GLY A N 1
ATOM 1350 C CA . GLY A 1 172 ? -0.874 -4.901 -0.320 1.00 89.25 172 GLY A CA 1
ATOM 1351 C C . GLY A 1 172 ? 0.622 -4.579 -0.445 1.00 89.25 172 GLY A C 1
ATOM 1352 O O . GLY A 1 172 ? 1.291 -5.046 -1.377 1.00 89.25 172 GLY A O 1
ATOM 1353 N N . VAL A 1 173 ? 1.144 -3.725 0.441 1.00 93.62 173 VAL A N 1
ATOM 1354 C CA . VAL A 1 173 ? 2.569 -3.400 0.565 1.00 93.62 173 VAL A CA 1
ATOM 1355 C C . VAL A 1 173 ? 3.159 -4.241 1.688 1.00 93.62 173 VAL A C 1
ATOM 1357 O O . VAL A 1 173 ? 2.605 -4.329 2.778 1.00 93.62 173 VAL A O 1
ATOM 1360 N N . ALA A 1 174 ? 4.321 -4.852 1.452 1.00 93.00 174 ALA A N 1
ATOM 1361 C CA . ALA A 1 174 ? 4.972 -5.676 2.464 1.00 93.00 174 ALA A CA 1
ATOM 1362 C C . ALA A 1 174 ? 5.255 -4.875 3.751 1.00 93.00 174 ALA A C 1
ATOM 1364 O O . ALA A 1 174 ? 5.868 -3.806 3.701 1.00 93.00 174 ALA A O 1
ATOM 1365 N N . HIS A 1 175 ? 4.905 -5.433 4.914 1.00 92.50 175 HIS A N 1
ATOM 1366 C CA . HIS A 1 175 ? 5.103 -4.782 6.218 1.00 92.50 175 HIS A CA 1
ATOM 1367 C C . HIS A 1 175 ? 6.556 -4.329 6.444 1.00 92.50 175 HIS A C 1
ATOM 1369 O O . HIS A 1 175 ? 6.809 -3.230 6.930 1.00 92.50 175 HIS A O 1
ATOM 1375 N N . GLY A 1 176 ? 7.538 -5.134 6.023 1.00 91.19 176 GLY A N 1
ATOM 1376 C CA . GLY A 1 176 ? 8.954 -4.766 6.113 1.00 91.19 176 GLY A CA 1
ATOM 1377 C C . GLY A 1 176 ? 9.350 -3.569 5.235 1.00 91.19 176 GLY A C 1
ATOM 1378 O O . GLY A 1 176 ? 10.298 -2.861 5.571 1.00 91.19 176 GLY A O 1
ATOM 1379 N N . ALA A 1 177 ? 8.642 -3.317 4.129 1.00 91.75 177 ALA A N 1
ATOM 1380 C CA . ALA A 1 177 ? 8.853 -2.129 3.300 1.00 91.75 177 ALA A CA 1
ATOM 1381 C C . ALA A 1 177 ? 8.295 -0.873 3.984 1.00 91.75 177 ALA A C 1
ATOM 1383 O O . ALA A 1 177 ? 8.983 0.142 4.027 1.00 91.75 177 ALA A O 1
ATOM 1384 N N . LEU A 1 178 ? 7.110 -0.972 4.595 1.00 93.44 178 LEU A N 1
ATOM 1385 C CA . LEU A 1 178 ? 6.530 0.090 5.426 1.00 93.44 178 LEU A CA 1
ATOM 1386 C C . LEU A 1 178 ? 7.400 0.413 6.647 1.00 93.44 178 LEU A C 1
ATOM 1388 O O . LEU A 1 178 ? 7.658 1.579 6.934 1.00 93.44 178 LEU A O 1
ATOM 1392 N N . TRP A 1 179 ? 7.936 -0.610 7.317 1.00 92.69 179 TRP A N 1
ATOM 1393 C CA . TRP A 1 179 ? 8.857 -0.416 8.438 1.00 92.69 179 TRP A CA 1
ATOM 1394 C C . TRP A 1 179 ? 10.115 0.363 8.017 1.00 92.69 179 TRP A C 1
ATOM 1396 O O . TRP A 1 179 ? 10.491 1.344 8.653 1.00 92.69 179 TRP A O 1
ATOM 1406 N N . LYS A 1 180 ? 10.722 0.001 6.879 1.00 91.62 180 LYS A N 1
ATOM 1407 C CA . LYS A 1 180 ? 11.882 0.719 6.315 1.00 91.62 180 LYS A CA 1
ATOM 1408 C C . LYS A 1 180 ? 11.547 2.117 5.788 1.00 91.62 180 LYS A C 1
ATOM 1410 O O . LYS A 1 180 ? 12.442 2.962 5.699 1.00 91.62 180 LYS A O 1
ATOM 1415 N N . LEU A 1 181 ? 10.299 2.354 5.388 1.00 93.56 181 LEU A N 1
ATOM 1416 C CA . LEU A 1 181 ? 9.826 3.671 4.969 1.00 93.56 181 LEU A CA 1
ATOM 1417 C C . LEU A 1 181 ? 9.765 4.627 6.162 1.00 93.56 181 LEU A C 1
ATOM 1419 O O . LEU A 1 181 ? 10.230 5.757 6.033 1.00 93.56 181 LEU A O 1
ATOM 1423 N N . MET A 1 182 ? 9.228 4.161 7.294 1.00 93.50 182 MET A N 1
ATOM 1424 C CA . MET A 1 182 ? 8.992 4.981 8.485 1.00 93.50 182 MET A CA 1
ATOM 1425 C C . MET A 1 182 ? 10.220 5.111 9.385 1.00 93.50 182 MET A C 1
ATOM 1427 O O . MET A 1 182 ? 10.550 6.215 9.796 1.00 93.50 182 MET A O 1
ATOM 1431 N N . TYR A 1 183 ? 10.907 4.004 9.667 1.00 90.81 183 TYR A N 1
ATOM 1432 C CA . TYR A 1 183 ? 11.984 3.958 10.667 1.00 90.81 183 TYR A CA 1
ATOM 1433 C C . TYR A 1 183 ? 13.357 3.730 10.043 1.00 90.81 183 TYR A C 1
ATOM 1435 O O . TYR A 1 183 ? 14.375 4.108 10.609 1.00 90.81 183 TYR A O 1
ATOM 1443 N N . GLY A 1 184 ? 13.398 3.157 8.839 1.00 90.00 184 GLY A N 1
ATOM 1444 C CA . GLY A 1 184 ? 14.645 2.888 8.135 1.00 90.00 184 GLY A CA 1
ATOM 1445 C C . GLY A 1 184 ? 15.172 1.472 8.318 1.00 90.00 184 GLY A C 1
ATOM 1446 O O . GLY A 1 184 ? 14.523 0.584 8.874 1.00 90.00 184 GLY A O 1
ATOM 1447 N N . LYS A 1 185 ? 16.365 1.240 7.772 1.00 86.06 185 LYS A N 1
ATOM 1448 C CA . LYS A 1 185 ? 17.119 -0.001 7.969 1.00 86.06 185 LYS A CA 1
ATOM 1449 C C . LYS A 1 185 ? 18.172 0.256 9.041 1.00 86.06 185 LYS A C 1
ATOM 1451 O O . LYS A 1 185 ? 18.899 1.239 8.940 1.00 86.06 185 LYS A O 1
ATOM 1456 N N . ARG A 1 186 ? 18.290 -0.662 10.003 1.00 85.62 186 ARG A N 1
ATOM 1457 C CA . ARG A 1 186 ? 19.402 -0.662 10.955 1.00 85.62 186 ARG A CA 1
ATOM 1458 C C . ARG A 1 186 ? 20.723 -0.848 10.214 1.00 85.62 186 ARG A C 1
ATOM 1460 O O . ARG A 1 186 ? 20.891 -1.825 9.477 1.00 85.62 186 ARG A O 1
ATOM 1467 N N . GLN A 1 187 ? 21.608 0.121 10.381 1.00 86.38 187 GLN A N 1
ATOM 1468 C CA . GLN A 1 187 ? 22.954 0.119 9.831 1.00 86.38 187 GLN A CA 1
ATOM 1469 C C . GLN A 1 187 ? 23.923 -0.596 10.791 1.00 86.38 187 GLN A C 1
ATOM 1471 O O . GLN A 1 187 ? 23.583 -0.795 11.964 1.00 86.38 187 GLN A O 1
ATOM 1476 N N . PRO A 1 188 ? 25.113 -1.016 10.319 1.00 87.00 188 PRO A N 1
ATOM 1477 C CA . PRO A 1 188 ? 26.121 -1.654 11.171 1.00 87.00 188 PRO A CA 1
ATOM 1478 C C . PRO A 1 188 ? 26.570 -0.786 12.356 1.00 87.00 188 PRO A C 1
ATOM 1480 O O . PRO A 1 188 ? 26.881 -1.321 13.412 1.00 87.00 188 PRO A O 1
ATOM 1483 N N . ASP A 1 189 ? 26.537 0.539 12.199 1.00 88.19 189 ASP A N 1
ATOM 1484 C CA . ASP A 1 189 ? 26.848 1.536 13.236 1.00 88.19 189 ASP A CA 1
ATOM 1485 C C . ASP A 1 189 ? 25.720 1.731 14.275 1.00 88.19 189 ASP A C 1
ATOM 1487 O O . ASP A 1 189 ? 25.842 2.537 15.193 1.00 88.19 189 ASP A O 1
ATOM 1491 N N . GLY A 1 190 ? 24.603 1.007 14.139 1.00 84.31 190 GLY A N 1
ATOM 1492 C CA . GLY A 1 190 ? 23.436 1.117 15.012 1.00 84.31 190 GLY A CA 1
ATOM 1493 C C . GLY A 1 190 ? 22.448 2.224 14.633 1.00 84.31 190 GLY A C 1
ATOM 1494 O O . GLY A 1 190 ? 21.331 2.219 15.158 1.00 84.31 190 GLY A O 1
ATOM 1495 N N . SER A 1 191 ? 22.792 3.108 13.694 1.00 86.19 191 SER A N 1
ATOM 1496 C CA . SER A 1 191 ? 21.905 4.168 13.215 1.00 86.19 191 SER A CA 1
ATOM 1497 C C . SER A 1 191 ? 20.722 3.611 12.413 1.00 86.19 191 SER A C 1
ATOM 1499 O O . SER A 1 191 ? 20.755 2.506 11.851 1.00 86.19 191 SER A O 1
ATOM 1501 N N . GLN A 1 192 ? 19.632 4.380 12.377 1.00 86.81 192 GLN A N 1
ATOM 1502 C CA . GLN A 1 192 ? 18.441 4.073 11.593 1.00 86.81 192 GLN A CA 1
ATOM 1503 C C . GLN A 1 192 ? 17.998 5.320 10.840 1.00 86.81 192 GLN A C 1
ATOM 1505 O O . GLN A 1 192 ? 17.565 6.299 11.443 1.00 86.81 192 GLN A O 1
ATOM 1510 N N . THR A 1 193 ? 18.097 5.267 9.513 1.00 86.94 193 THR A N 1
ATOM 1511 C CA . THR A 1 193 ? 17.678 6.372 8.647 1.00 86.94 193 THR A CA 1
ATOM 1512 C C . THR A 1 193 ? 16.540 5.912 7.742 1.00 86.94 193 THR A C 1
ATOM 1514 O O . THR A 1 193 ? 16.723 4.949 6.981 1.00 86.94 193 THR A O 1
ATOM 1517 N N . PRO A 1 194 ? 15.371 6.578 7.788 1.00 89.81 194 PRO A N 1
ATOM 1518 C CA . PRO A 1 194 ? 14.252 6.292 6.901 1.00 89.81 194 PRO A CA 1
ATOM 1519 C C . PRO A 1 194 ? 14.637 6.389 5.424 1.00 89.81 194 PRO A C 1
ATOM 1521 O O . PRO 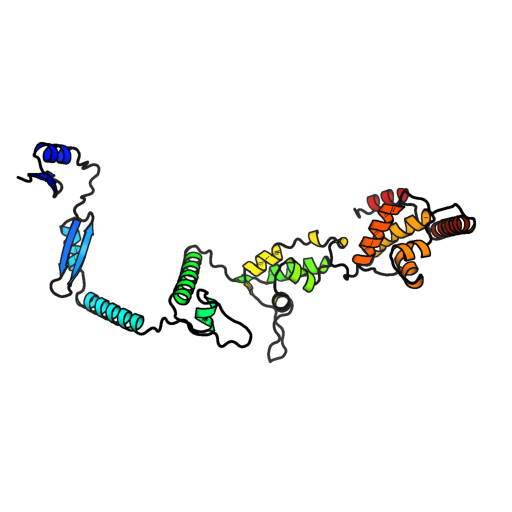A 1 194 ? 15.485 7.186 5.015 1.00 89.81 194 PRO A O 1
ATOM 1524 N N . SER A 1 195 ? 13.991 5.573 4.593 1.00 88.50 195 SER A N 1
ATOM 1525 C CA . SER A 1 195 ? 14.279 5.541 3.155 1.00 88.50 195 SER A CA 1
ATOM 1526 C C . SER A 1 195 ? 13.984 6.902 2.509 1.00 88.50 195 SER A C 1
ATOM 1528 O O . SER A 1 195 ? 12.874 7.411 2.629 1.00 88.50 195 SER A O 1
ATOM 1530 N N . ARG A 1 196 ? 14.949 7.497 1.791 1.00 90.88 196 ARG A N 1
ATOM 1531 C CA . ARG A 1 196 ? 14.753 8.803 1.117 1.00 90.88 196 ARG A CA 1
ATOM 1532 C C . ARG A 1 196 ? 13.822 8.715 -0.091 1.00 90.88 196 ARG A C 1
ATOM 1534 O O . ARG A 1 196 ? 13.124 9.667 -0.401 1.00 90.88 196 ARG A O 1
ATOM 1541 N N . ARG A 1 197 ? 13.815 7.569 -0.774 1.00 92.81 197 ARG A N 1
ATOM 1542 C CA . ARG A 1 197 ? 13.011 7.332 -1.975 1.00 92.81 197 ARG A CA 1
ATOM 1543 C C . ARG A 1 197 ? 12.293 5.999 -1.885 1.00 92.81 197 ARG A C 1
ATOM 1545 O O . ARG A 1 197 ? 12.791 5.057 -1.271 1.00 92.81 197 ARG A O 1
ATOM 1552 N N . VAL A 1 198 ? 11.153 5.916 -2.552 1.00 93.00 198 VAL A N 1
ATOM 1553 C CA . VAL A 1 198 ? 10.283 4.738 -2.586 1.00 93.00 198 VAL A CA 1
ATOM 1554 C C . VAL A 1 198 ? 9.874 4.444 -4.025 1.00 93.00 198 VAL A C 1
ATOM 1556 O O . VAL A 1 198 ? 9.884 5.334 -4.872 1.00 93.00 198 VAL A O 1
ATOM 1559 N N . LEU A 1 199 ? 9.571 3.184 -4.337 1.00 91.38 199 LEU A N 1
ATOM 1560 C CA . LEU A 1 199 ? 9.057 2.822 -5.657 1.00 91.38 199 LEU A CA 1
ATOM 1561 C C . LEU A 1 199 ? 7.714 3.514 -5.902 1.00 91.38 199 LEU A C 1
ATOM 1563 O O . LEU A 1 199 ? 6.859 3.514 -5.019 1.00 91.38 199 LEU A O 1
ATOM 1567 N N . ARG A 1 200 ? 7.501 4.040 -7.113 1.00 89.94 200 ARG A N 1
ATOM 1568 C CA . ARG A 1 200 ? 6.248 4.733 -7.455 1.00 89.94 200 ARG A CA 1
ATOM 1569 C C . ARG A 1 200 ? 5.011 3.863 -7.234 1.00 89.94 200 ARG A C 1
ATOM 1571 O O . ARG A 1 200 ? 4.082 4.310 -6.584 1.00 89.94 200 ARG A O 1
ATOM 1578 N N . GLN A 1 201 ? 5.054 2.601 -7.660 1.00 89.75 201 GLN A N 1
ATOM 1579 C CA . GLN A 1 201 ? 3.966 1.638 -7.433 1.00 89.75 201 GLN A CA 1
ATOM 1580 C C . GLN A 1 201 ? 3.633 1.453 -5.944 1.00 89.75 201 GLN A C 1
ATOM 1582 O O . GLN A 1 201 ? 2.488 1.219 -5.579 1.00 89.75 201 GLN A O 1
ATOM 1587 N N . THR A 1 202 ? 4.636 1.533 -5.065 1.00 92.56 202 THR A N 1
ATOM 1588 C CA . THR A 1 202 ? 4.416 1.461 -3.616 1.00 92.56 202 THR A CA 1
ATOM 1589 C C . THR A 1 202 ? 3.770 2.740 -3.095 1.00 92.56 202 THR A C 1
ATOM 1591 O O . THR A 1 202 ? 2.890 2.653 -2.247 1.00 92.56 202 THR A O 1
ATOM 1594 N N . ALA A 1 203 ? 4.171 3.907 -3.608 1.00 93.25 203 ALA A N 1
ATOM 1595 C CA . ALA A 1 203 ? 3.536 5.175 -3.261 1.00 93.25 203 ALA A CA 1
ATOM 1596 C C . ALA A 1 203 ? 2.070 5.216 -3.713 1.00 93.25 203 ALA A C 1
ATOM 1598 O O . ALA A 1 203 ? 1.210 5.539 -2.909 1.00 93.25 203 ALA A O 1
ATOM 1599 N N . GLU A 1 204 ? 1.775 4.805 -4.949 1.00 91.44 204 GLU A N 1
ATOM 1600 C CA . GLU A 1 204 ? 0.408 4.732 -5.491 1.00 91.44 204 GLU A CA 1
ATOM 1601 C C . GLU A 1 204 ? -0.503 3.846 -4.629 1.00 91.44 204 GLU A C 1
ATOM 1603 O O . GLU A 1 204 ? -1.603 4.252 -4.273 1.00 91.44 204 GLU A O 1
ATOM 1608 N N . LYS A 1 205 ? -0.022 2.666 -4.216 1.00 92.69 205 LYS A N 1
ATOM 1609 C CA . LYS A 1 205 ? -0.763 1.762 -3.319 1.00 92.69 205 LYS A CA 1
ATOM 1610 C C . LYS A 1 205 ? -1.058 2.356 -1.945 1.00 92.69 205 LYS A C 1
ATOM 1612 O O . LYS A 1 205 ? -2.062 2.003 -1.338 1.00 92.69 205 LYS A O 1
ATOM 1617 N N . LEU A 1 206 ? -0.152 3.178 -1.426 1.00 91.88 206 LEU A N 1
ATOM 1618 C CA . LEU A 1 206 ? -0.306 3.787 -0.109 1.00 91.88 206 LEU A CA 1
ATOM 1619 C C . LEU A 1 206 ? -1.208 5.017 -0.169 1.00 91.88 206 LEU A C 1
ATOM 1621 O O . LEU A 1 206 ? -2.095 5.113 0.661 1.00 91.88 206 LEU A O 1
ATOM 1625 N N . TYR A 1 207 ? -1.060 5.870 -1.186 1.00 91.88 207 TYR A N 1
ATOM 1626 C CA . TYR A 1 207 ? -1.966 7.000 -1.425 1.00 91.88 207 TYR A CA 1
ATOM 1627 C C . TYR A 1 207 ? -3.391 6.585 -1.795 1.00 91.88 207 TYR A C 1
ATOM 1629 O O . TYR A 1 207 ? -4.311 7.380 -1.655 1.00 91.88 207 TYR A O 1
ATOM 1637 N N . ALA A 1 208 ? -3.592 5.353 -2.269 1.00 89.12 208 ALA A N 1
ATOM 1638 C CA . ALA A 1 208 ? -4.930 4.809 -2.477 1.00 89.12 208 ALA A CA 1
ATOM 1639 C C . ALA A 1 208 ? -5.704 4.588 -1.162 1.00 89.12 208 ALA A C 1
ATOM 1641 O O . ALA A 1 208 ? -6.905 4.329 -1.209 1.00 89.12 208 ALA A O 1
ATOM 1642 N N . LEU A 1 209 ? -5.037 4.649 -0.002 1.00 84.88 209 LEU A N 1
ATOM 1643 C CA . LEU A 1 209 ? -5.692 4.585 1.299 1.00 84.88 209 LEU A CA 1
ATOM 1644 C C . LEU A 1 209 ? -6.101 5.991 1.735 1.00 84.88 209 LEU A C 1
ATOM 1646 O O . LEU A 1 209 ? -5.264 6.842 2.003 1.00 84.88 209 LEU A O 1
ATOM 1650 N N . ASP A 1 210 ? -7.400 6.216 1.843 1.00 76.81 210 ASP A N 1
ATOM 1651 C CA . ASP A 1 210 ? -7.941 7.476 2.339 1.00 76.81 210 ASP A CA 1
ATOM 1652 C C . ASP A 1 210 ? -7.908 7.501 3.884 1.00 76.81 210 ASP A C 1
ATOM 1654 O O . ASP A 1 210 ? -8.344 6.523 4.504 1.00 76.81 210 ASP A O 1
ATOM 1658 N N . PRO A 1 211 ? -7.447 8.582 4.545 1.00 66.31 211 PRO A N 1
ATOM 1659 C CA . PRO A 1 211 ? -7.620 8.759 5.987 1.00 66.31 211 PRO A CA 1
ATOM 1660 C C . PRO A 1 211 ? -9.086 8.664 6.436 1.00 66.31 211 PRO A C 1
ATOM 1662 O O . PRO A 1 211 ? -9.358 8.166 7.521 1.00 66.31 211 PRO A O 1
ATOM 1665 N N . ALA A 1 212 ? -10.058 9.012 5.590 1.00 62.03 212 ALA A N 1
ATOM 1666 C CA . ALA A 1 212 ? -11.481 8.827 5.883 1.00 62.03 212 ALA A CA 1
ATOM 1667 C C . ALA A 1 212 ? -11.897 7.342 6.002 1.00 62.03 212 ALA A C 1
ATOM 1669 O O . ALA A 1 212 ? -12.910 7.016 6.634 1.00 62.03 212 ALA A O 1
ATOM 1670 N N . TRP A 1 213 ? -11.109 6.397 5.462 1.00 55.16 213 TRP A N 1
ATOM 1671 C CA . TRP A 1 213 ? -11.346 4.958 5.660 1.00 55.16 213 TRP A CA 1
ATOM 1672 C C . TRP A 1 213 ? -11.126 4.502 7.100 1.00 55.16 213 TRP A C 1
ATOM 1674 O O . TRP A 1 213 ? -11.553 3.401 7.455 1.00 55.16 213 TRP A O 1
ATOM 1684 N N . SER A 1 214 ? -10.461 5.303 7.929 1.00 50.53 214 SER A N 1
ATOM 1685 C CA . SER A 1 214 ? -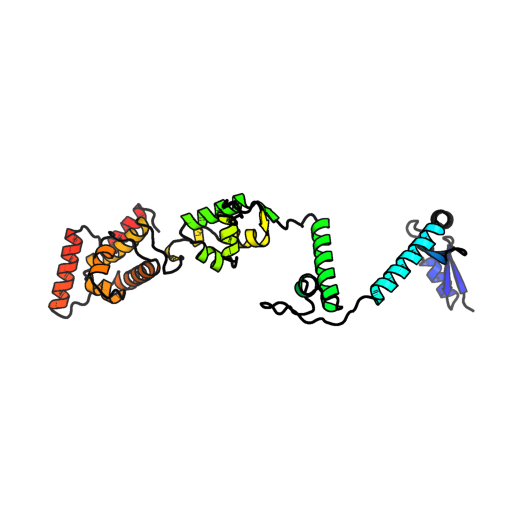10.161 4.961 9.313 1.00 50.53 214 SER A CA 1
ATOM 1686 C C . SER A 1 214 ? -11.181 5.513 10.313 1.00 50.53 214 SER A C 1
ATOM 1688 O O . SER A 1 214 ? -10.877 5.578 11.506 1.00 50.53 214 SER A O 1
ATOM 1690 N N . THR A 1 215 ? -12.409 5.828 9.876 1.00 57.59 215 THR A N 1
ATOM 1691 C CA . THR A 1 215 ? -13.560 5.830 10.797 1.00 57.59 215 THR A CA 1
ATOM 1692 C C . THR A 1 215 ? -13.436 4.589 11.680 1.00 57.59 215 THR A C 1
ATOM 1694 O O . THR A 1 215 ? -13.265 3.477 11.188 1.00 57.59 215 THR A O 1
ATOM 1697 N N . GLN A 1 216 ? -13.375 4.764 12.995 1.00 57.28 216 GLN A N 1
ATOM 1698 C CA . GLN A 1 216 ? -12.687 3.826 13.890 1.00 57.28 216 GLN A CA 1
ATOM 1699 C C . GLN A 1 216 ? -13.391 2.475 13.935 1.00 57.28 216 GLN A C 1
ATOM 1701 O O . GLN A 1 216 ? -12.762 1.443 14.158 1.00 57.28 216 GLN A O 1
ATOM 1706 N N . LEU A 1 217 ? -14.686 2.454 13.624 1.00 56.69 217 LEU A N 1
ATOM 1707 C CA . LEU A 1 217 ? -15.464 1.235 13.446 1.00 56.69 217 LEU A CA 1
ATOM 1708 C C . LEU A 1 217 ? -15.095 0.444 12.180 1.00 56.69 217 LEU A C 1
ATOM 1710 O O . LEU A 1 217 ? -15.551 -0.685 12.049 1.00 56.69 217 LEU A O 1
ATOM 1714 N N . ARG A 1 218 ? -14.251 0.953 11.276 1.00 61.50 218 ARG A N 1
ATOM 1715 C CA . ARG A 1 218 ? -13.673 0.260 10.102 1.00 61.50 218 ARG A CA 1
ATOM 1716 C C . ARG A 1 218 ? -12.265 -0.295 10.361 1.00 61.50 218 ARG A C 1
ATOM 1718 O O . ARG A 1 218 ? -11.766 -1.084 9.555 1.00 61.50 218 ARG A O 1
ATOM 1725 N N . LEU A 1 219 ? -11.654 0.032 11.504 1.00 67.38 219 LEU A N 1
ATOM 1726 C CA . LEU A 1 219 ? -10.383 -0.548 11.946 1.00 67.38 219 LEU A CA 1
ATOM 1727 C C . LEU A 1 219 ? -10.504 -2.062 12.209 1.00 67.38 219 LEU A C 1
ATOM 1729 O O . LEU A 1 219 ? -11.593 -2.646 12.262 1.00 67.38 219 LEU A O 1
ATOM 1733 N N . ALA A 1 220 ? -9.355 -2.726 12.355 1.00 72.19 220 ALA A N 1
ATOM 1734 C CA . ALA A 1 220 ? -9.309 -4.137 12.722 1.00 72.19 220 ALA A CA 1
ATOM 1735 C C . ALA A 1 220 ? -9.936 -4.354 14.110 1.00 72.19 220 ALA A C 1
ATOM 1737 O O . ALA A 1 220 ? -9.751 -3.540 15.011 1.00 72.19 220 ALA A O 1
ATOM 1738 N N . GLY A 1 221 ? -10.634 -5.476 14.308 1.00 73.31 221 GLY A N 1
ATOM 1739 C CA . GLY A 1 221 ? -11.419 -5.717 15.526 1.00 73.31 221 GLY A CA 1
ATOM 1740 C C . GLY A 1 221 ? -10.621 -5.666 16.839 1.00 73.31 221 GLY A C 1
ATOM 1741 O O . GLY A 1 221 ? -11.182 -5.323 17.875 1.00 73.31 221 GLY A O 1
ATOM 1742 N N . GLY A 1 222 ? -9.321 -5.969 16.804 1.00 78.88 222 GLY A N 1
ATOM 1743 C CA . GLY A 1 222 ? -8.439 -5.907 17.975 1.00 78.88 222 GLY A CA 1
ATOM 1744 C C . GLY A 1 222 ? -7.893 -4.514 18.311 1.00 78.88 222 GLY A C 1
ATOM 1745 O O . GLY A 1 222 ? -7.261 -4.365 19.353 1.00 78.88 222 GLY A O 1
ATOM 1746 N N . ALA A 1 223 ? -8.097 -3.504 17.459 1.00 79.44 223 ALA A N 1
ATOM 1747 C CA . ALA A 1 223 ? -7.661 -2.140 17.754 1.00 79.44 223 ALA A CA 1
ATOM 1748 C C . ALA A 1 223 ? -8.478 -1.560 18.918 1.00 79.44 223 ALA A C 1
ATOM 1750 O O . ALA A 1 223 ? -9.674 -1.829 19.026 1.00 79.44 223 ALA A O 1
ATOM 1751 N N . VAL A 1 224 ? -7.832 -0.785 19.790 1.00 83.19 224 VAL A N 1
ATOM 1752 C CA . VAL A 1 224 ? -8.474 -0.106 20.925 1.00 83.19 224 VAL A CA 1
ATOM 1753 C C . VAL A 1 224 ? -8.879 1.295 20.483 1.0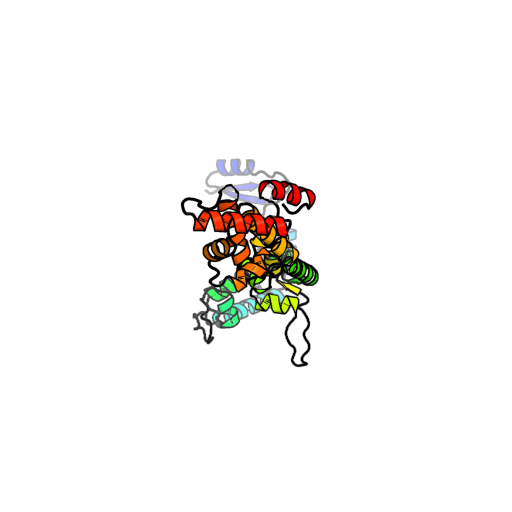0 83.19 224 VAL A C 1
ATOM 1755 O O . VAL A 1 224 ? -8.057 2.015 19.920 1.00 83.19 224 VAL A O 1
ATOM 1758 N N . LEU A 1 225 ? -10.139 1.659 20.717 1.00 79.44 225 LEU A N 1
ATOM 1759 C CA . LEU A 1 225 ? -10.661 2.993 20.447 1.00 79.44 225 LEU A CA 1
ATOM 1760 C C . LEU A 1 225 ? -10.012 4.029 21.372 1.00 79.44 225 LEU A C 1
ATOM 1762 O O . LEU A 1 225 ? -9.590 3.717 22.490 1.00 79.44 225 LEU A O 1
ATOM 1766 N N . ASP A 1 226 ? -9.961 5.278 20.916 1.00 80.56 226 ASP A N 1
ATOM 1767 C CA . ASP A 1 226 ? -9.659 6.404 21.796 1.00 80.56 226 ASP A CA 1
ATOM 1768 C C . ASP A 1 226 ? -10.749 6.569 22.876 1.00 80.56 226 ASP A C 1
ATOM 1770 O O . ASP A 1 226 ? -11.772 5.869 22.901 1.00 80.56 226 ASP A O 1
ATOM 1774 N N . GLN A 1 227 ? -10.482 7.449 23.840 1.00 82.62 227 GLN A N 1
ATOM 1775 C CA . GLN A 1 227 ? -11.368 7.637 24.984 1.00 82.62 227 GLN A CA 1
ATOM 1776 C C . GLN A 1 227 ? -12.701 8.274 24.577 1.00 82.62 227 GLN A C 1
ATOM 1778 O O . GLN A 1 227 ? -13.747 7.842 25.050 1.00 82.62 227 GLN A O 1
ATOM 1783 N N . GLU A 1 228 ? -12.667 9.253 23.678 1.00 80.00 228 GLU A N 1
ATOM 1784 C CA . GLU A 1 228 ? -13.843 9.990 23.216 1.00 80.00 228 GLU A CA 1
ATOM 1785 C C . GLU A 1 228 ? -14.851 9.078 22.504 1.00 80.00 228 GLU A C 1
ATOM 1787 O O . GLU A 1 228 ? -16.029 9.042 22.859 1.00 80.00 228 GLU A O 1
ATOM 1792 N N . ARG A 1 229 ? -14.393 8.242 21.567 1.00 80.38 229 ARG A N 1
ATOM 1793 C CA . ARG A 1 229 ? -15.279 7.326 20.833 1.00 80.38 229 ARG A CA 1
ATOM 1794 C C . ARG A 1 229 ? -15.715 6.151 21.681 1.00 80.38 229 ARG A C 1
ATOM 1796 O O . ARG A 1 229 ? -16.844 5.688 21.543 1.00 80.38 229 ARG A O 1
ATOM 1803 N N . SER A 1 230 ? -14.841 5.674 22.573 1.00 85.25 230 SER A N 1
ATOM 1804 C CA . SER A 1 230 ? -15.260 4.702 23.586 1.00 85.25 230 SER A CA 1
ATOM 1805 C C . SER A 1 230 ? -16.411 5.281 24.409 1.00 85.25 230 SER A C 1
ATOM 1807 O O . SER A 1 230 ? -17.429 4.615 24.553 1.00 85.25 230 SER A O 1
ATOM 1809 N N . ALA A 1 231 ? -16.301 6.534 24.859 1.00 87.62 231 ALA A N 1
ATOM 1810 C CA . ALA A 1 231 ? -17.357 7.204 25.608 1.00 87.62 231 ALA A CA 1
ATOM 1811 C C . ALA A 1 231 ? -18.652 7.361 24.790 1.00 87.62 231 ALA A C 1
ATOM 1813 O O . ALA A 1 231 ? -19.726 7.108 25.327 1.00 87.62 231 ALA A O 1
ATOM 1814 N N . ALA A 1 232 ? -18.576 7.680 23.493 1.00 84.75 232 ALA A N 1
ATOM 1815 C CA . ALA A 1 232 ? -19.754 7.745 22.620 1.00 84.75 232 ALA A CA 1
ATOM 1816 C C . ALA A 1 232 ? -20.495 6.397 22.513 1.00 84.75 232 ALA A C 1
ATOM 1818 O O . ALA A 1 232 ? -21.721 6.336 22.584 1.00 84.75 232 ALA A O 1
ATOM 1819 N N . VAL A 1 233 ? -19.767 5.282 22.396 1.00 89.00 233 VAL A N 1
ATOM 1820 C CA . VAL A 1 233 ? -20.374 3.937 22.416 1.00 89.00 233 VAL A CA 1
ATOM 1821 C C . VAL A 1 233 ? -20.906 3.591 23.812 1.00 89.00 233 VAL A C 1
ATOM 1823 O O . VAL A 1 233 ? -21.972 2.990 23.942 1.00 89.00 233 VAL A O 1
ATOM 1826 N N . SER A 1 234 ? -20.211 4.004 24.872 1.00 92.44 234 SER A N 1
ATOM 1827 C CA . SER A 1 234 ? -20.682 3.842 26.249 1.00 92.44 234 SER A CA 1
ATOM 1828 C C . SER A 1 234 ? -21.999 4.577 26.497 1.00 92.44 234 SER A C 1
ATOM 1830 O O . SER A 1 234 ? -22.876 3.988 27.121 1.00 92.44 234 SER A O 1
ATOM 1832 N N . ARG A 1 235 ? -22.195 5.790 25.955 1.00 92.69 235 ARG A N 1
ATOM 1833 C CA . ARG A 1 235 ? -23.471 6.529 26.047 1.00 92.69 235 ARG A CA 1
ATOM 1834 C C . ARG A 1 235 ? -24.647 5.741 25.466 1.00 92.69 235 ARG A C 1
ATOM 1836 O O . ARG A 1 235 ? -25.700 5.664 26.093 1.00 92.69 235 ARG A O 1
ATOM 1843 N N . ARG A 1 236 ? -24.448 5.044 24.342 1.00 92.00 236 ARG A N 1
ATOM 1844 C CA . ARG A 1 236 ? -25.461 4.134 23.772 1.00 92.00 236 ARG A CA 1
ATOM 1845 C C . ARG A 1 236 ? -25.818 2.999 24.734 1.00 92.00 236 ARG A C 1
ATOM 1847 O O . ARG A 1 236 ? -26.990 2.708 24.957 1.00 92.00 236 ARG A O 1
ATOM 1854 N N . LEU A 1 237 ? -24.822 2.386 25.375 1.00 93.44 237 LEU A N 1
ATOM 1855 C CA . LEU A 1 237 ? -25.068 1.352 26.389 1.00 93.44 237 LEU A CA 1
ATOM 1856 C C . LEU A 1 237 ? -25.760 1.911 27.643 1.00 93.44 237 LEU A C 1
ATOM 1858 O O . LEU A 1 237 ? -26.627 1.244 28.203 1.00 93.44 237 LEU A O 1
ATOM 1862 N N . GLN A 1 238 ? -25.409 3.124 28.074 1.00 95.12 238 GLN A N 1
ATOM 1863 C CA . GLN A 1 238 ? -26.060 3.827 29.186 1.00 95.12 238 GLN A CA 1
ATOM 1864 C C . GLN A 1 238 ? -27.540 4.087 28.888 1.00 95.12 238 GLN A C 1
ATOM 1866 O O . GLN A 1 238 ? -28.382 3.873 29.760 1.00 95.12 238 GLN A O 1
ATOM 1871 N N . ALA A 1 239 ? -27.869 4.436 27.643 1.00 93.75 239 ALA A N 1
ATOM 1872 C CA . ALA A 1 239 ? -29.245 4.619 27.202 1.00 93.75 239 ALA A CA 1
ATOM 1873 C C . ALA A 1 239 ? -30.072 3.323 27.269 1.00 93.75 239 ALA A C 1
ATOM 1875 O O . ALA A 1 239 ? -31.229 3.346 27.694 1.00 93.75 239 ALA A O 1
ATOM 1876 N N . LEU A 1 240 ? -29.473 2.162 26.978 1.00 94.38 240 LEU A N 1
ATOM 1877 C CA . LEU A 1 240 ? -30.135 0.871 27.221 1.00 94.38 240 LEU A CA 1
ATOM 1878 C C . LEU A 1 240 ? -30.405 0.643 28.717 1.00 94.38 240 LEU A C 1
ATOM 1880 O O . LEU A 1 240 ? -31.467 0.133 29.086 1.00 94.38 240 LEU A O 1
ATOM 1884 N N . VAL A 1 241 ? -29.487 1.052 29.600 1.00 95.12 241 VAL A N 1
ATOM 1885 C CA . VAL A 1 241 ? -29.721 0.988 31.054 1.00 95.12 241 VAL A CA 1
ATOM 1886 C C . VAL A 1 241 ? -30.855 1.928 31.472 1.00 95.12 241 VAL A C 1
ATOM 1888 O O . VAL A 1 241 ? -31.681 1.537 32.300 1.00 95.12 241 VAL A O 1
ATOM 1891 N N . ALA A 1 242 ? -30.958 3.107 30.854 1.00 94.75 242 ALA A N 1
ATOM 1892 C CA . ALA A 1 242 ? -32.055 4.052 31.066 1.00 94.75 242 ALA A CA 1
ATOM 1893 C C . ALA A 1 242 ? -33.423 3.511 30.608 1.00 94.75 242 ALA A C 1
ATOM 1895 O O . ALA A 1 242 ? -34.432 3.814 31.241 1.00 94.75 242 ALA A O 1
ATOM 1896 N N . LEU A 1 243 ? -33.477 2.635 29.596 1.00 93.25 243 LEU A N 1
ATOM 1897 C CA . LEU A 1 243 ? -34.693 1.876 29.249 1.00 93.25 243 LEU A CA 1
ATOM 1898 C C . LEU A 1 243 ? -35.037 0.781 30.278 1.00 93.25 243 LEU A C 1
ATOM 1900 O O . LEU A 1 243 ? -36.199 0.392 30.444 1.00 93.25 243 LEU A O 1
ATOM 1904 N N . GLY A 1 244 ? -34.033 0.302 31.013 1.00 93.38 244 GLY A N 1
ATOM 1905 C CA . GLY A 1 244 ? -34.162 -0.722 32.050 1.00 93.38 244 GLY A CA 1
ATOM 1906 C C . GLY A 1 244 ? -33.387 -2.008 31.771 1.00 93.38 244 GLY A C 1
ATOM 1907 O O . GLY A 1 244 ? -33.528 -2.968 32.528 1.00 93.38 244 GLY A O 1
ATOM 1908 N N . TRP A 1 245 ? -32.565 -2.069 30.724 1.00 94.38 245 TRP A N 1
ATOM 1909 C CA . TRP A 1 245 ? -31.692 -3.220 30.502 1.00 94.38 245 TRP A CA 1
ATOM 1910 C C . TRP A 1 245 ? -30.595 -3.268 31.570 1.00 94.38 245 TRP A C 1
ATOM 1912 O O . TRP A 1 245 ? -29.845 -2.314 31.770 1.00 94.38 245 TRP A O 1
ATOM 1922 N N . SER A 1 246 ? -30.477 -4.388 32.286 1.00 92.44 246 SER A N 1
ATOM 1923 C CA . SER A 1 246 ? -29.431 -4.514 33.307 1.00 92.44 246 SER A CA 1
ATOM 1924 C C . SER A 1 246 ? -28.041 -4.635 32.687 1.00 92.44 246 SER A C 1
ATOM 1926 O O . SER A 1 246 ? -27.867 -5.286 31.658 1.00 92.44 246 SER A O 1
ATOM 1928 N N . MET A 1 247 ? -27.021 -4.080 33.351 1.00 91.06 247 MET A N 1
ATOM 1929 C CA . MET A 1 247 ? -25.627 -4.210 32.903 1.00 91.06 247 MET A CA 1
ATOM 1930 C C . MET A 1 247 ? -25.183 -5.679 32.796 1.00 91.06 247 MET A C 1
ATOM 1932 O O . MET A 1 247 ? -24.390 -6.016 31.922 1.00 91.06 247 MET A O 1
ATOM 1936 N N . SER A 1 248 ? -25.720 -6.573 33.633 1.00 89.38 248 SER A N 1
ATOM 1937 C CA . SER A 1 248 ? -25.463 -8.016 33.538 1.00 89.38 248 SER A CA 1
ATOM 1938 C C . SER A 1 248 ? -26.033 -8.625 32.255 1.00 89.38 248 SER A C 1
ATOM 1940 O O . SER A 1 248 ? -25.364 -9.427 31.608 1.00 89.38 248 SER A O 1
ATOM 1942 N N . GLU A 1 249 ? -27.241 -8.219 31.858 1.00 90.06 249 GLU A N 1
ATOM 1943 C CA . GLU A 1 249 ? -27.893 -8.689 30.632 1.00 90.06 249 GLU A CA 1
ATOM 1944 C C . GLU A 1 249 ? -27.212 -8.125 29.377 1.00 90.06 249 GLU A C 1
ATOM 1946 O O . GLU A 1 249 ? -26.932 -8.874 28.441 1.00 90.06 249 GLU A O 1
ATOM 1951 N N . ILE A 1 250 ? -26.840 -6.840 29.395 1.00 92.25 250 ILE A N 1
ATOM 1952 C CA . ILE A 1 250 ? -26.006 -6.220 28.354 1.00 92.25 250 ILE A CA 1
ATOM 1953 C C . ILE A 1 250 ? -24.684 -6.992 28.225 1.00 92.25 250 ILE A C 1
ATOM 1955 O O . ILE A 1 250 ? -24.296 -7.401 27.133 1.00 92.25 250 ILE A O 1
ATOM 1959 N N . GLY A 1 251 ? -24.019 -7.271 29.348 1.00 90.75 251 GLY A N 1
ATOM 1960 C CA . GLY A 1 251 ? -22.783 -8.050 29.390 1.00 90.75 251 GLY A CA 1
ATOM 1961 C C . GLY A 1 251 ? -22.910 -9.439 28.772 1.00 90.75 251 GLY A C 1
ATOM 1962 O O . GLY A 1 251 ? -22.077 -9.836 27.952 1.00 90.75 251 GLY A O 1
ATOM 1963 N N . ARG A 1 252 ? -23.985 -10.152 29.126 1.00 89.81 252 ARG A N 1
ATOM 1964 C CA . ARG A 1 252 ? -24.312 -11.476 28.590 1.00 89.81 252 ARG A CA 1
ATOM 1965 C C . ARG A 1 252 ? -24.485 -11.434 27.072 1.00 89.81 252 ARG A C 1
ATOM 1967 O O . ARG A 1 252 ? -23.880 -12.251 26.381 1.00 89.81 252 ARG A O 1
ATOM 1974 N N . ARG A 1 253 ? -25.244 -10.463 26.552 1.00 89.94 253 ARG A N 1
ATOM 1975 C CA . ARG A 1 253 ? -25.488 -10.292 25.107 1.00 89.94 253 ARG A CA 1
ATOM 1976 C C . ARG A 1 253 ? -24.237 -9.872 24.331 1.00 89.94 253 ARG A C 1
ATOM 1978 O O . ARG A 1 253 ? -24.027 -10.334 23.216 1.00 89.94 253 ARG A O 1
ATOM 1985 N N . LEU A 1 254 ? -23.340 -9.098 24.945 1.00 88.31 254 LEU A N 1
ATOM 1986 C CA . LEU A 1 254 ? -22.029 -8.771 24.364 1.00 88.31 254 LEU A CA 1
ATOM 1987 C C . LEU A 1 254 ? -21.040 -9.955 24.370 1.00 88.31 254 LEU A C 1
ATOM 1989 O O . LEU A 1 254 ? -19.987 -9.892 23.725 1.00 88.31 254 LEU A O 1
ATOM 1993 N N . GLY A 1 255 ? -21.359 -11.040 25.085 1.00 86.69 255 GLY A N 1
ATOM 1994 C CA . GLY A 1 255 ? -20.479 -12.195 25.271 1.00 86.69 255 GLY A CA 1
ATOM 1995 C C . GLY A 1 255 ? -19.345 -11.943 26.271 1.00 86.69 255 GLY A C 1
ATOM 1996 O O . GLY A 1 255 ? -18.322 -12.630 26.237 1.00 86.69 255 GLY A O 1
ATOM 1997 N N . LEU A 1 256 ? -19.497 -10.953 27.155 1.00 82.25 256 LEU A N 1
ATOM 1998 C CA . LEU A 1 256 ? -18.540 -10.645 28.213 1.00 82.25 256 LEU A CA 1
ATOM 1999 C C . LEU A 1 256 ? -18.877 -11.490 29.448 1.00 82.25 256 LEU A C 1
ATOM 2001 O O . LEU A 1 256 ? -19.866 -11.254 30.134 1.00 82.25 256 LEU A O 1
ATOM 2005 N N . ARG A 1 257 ? -18.036 -12.493 29.734 1.00 60.16 257 ARG A N 1
ATOM 2006 C CA . ARG A 1 257 ? -18.287 -13.520 30.769 1.00 60.16 257 ARG A CA 1
ATOM 2007 C C . ARG A 1 257 ? -18.348 -12.997 32.214 1.00 60.16 257 ARG A C 1
ATOM 2009 O O . ARG A 1 257 ? -18.833 -13.714 33.081 1.00 60.16 257 ARG A O 1
ATOM 2016 N N . HIS A 1 258 ? -17.876 -11.777 32.490 1.00 68.38 258 HIS A N 1
ATOM 2017 C CA . HIS A 1 258 ? -17.815 -11.222 33.849 1.00 68.38 258 HIS A CA 1
ATOM 2018 C C . HIS A 1 258 ? -18.342 -9.786 33.912 1.00 68.38 258 HIS A C 1
ATOM 2020 O O . HIS A 1 258 ? -17.864 -8.915 33.182 1.00 68.38 258 HIS A O 1
ATOM 2026 N N . ALA A 1 259 ? -19.252 -9.520 34.857 1.00 62.19 259 ALA A N 1
ATOM 2027 C CA . ALA A 1 259 ? -19.825 -8.192 35.107 1.00 62.19 259 ALA A CA 1
ATOM 2028 C C . ALA A 1 259 ? -18.757 -7.122 35.412 1.00 62.19 259 ALA A C 1
ATOM 2030 O O . ALA A 1 259 ? -18.896 -5.975 34.990 1.00 62.19 259 ALA A O 1
ATOM 2031 N N . ALA A 1 260 ? -17.643 -7.516 36.043 1.00 69.12 260 ALA A N 1
ATOM 2032 C CA . ALA A 1 260 ? -16.499 -6.645 36.328 1.00 69.12 260 ALA A CA 1
ATOM 2033 C C . ALA A 1 260 ? -15.864 -6.016 35.071 1.00 69.12 260 ALA A C 1
ATOM 2035 O O . ALA A 1 260 ? -15.231 -4.968 35.156 1.00 69.12 260 ALA A O 1
ATOM 2036 N N . ASN A 1 261 ? -16.047 -6.624 33.894 1.00 77.81 261 ASN A N 1
ATOM 2037 C CA . ASN A 1 261 ? -15.563 -6.067 32.631 1.00 77.81 261 ASN A CA 1
ATOM 2038 C C . ASN A 1 261 ? -16.577 -5.142 31.958 1.00 77.81 261 ASN A C 1
ATOM 2040 O O . ASN A 1 261 ? -16.181 -4.292 31.169 1.00 77.81 261 ASN A O 1
ATOM 2044 N N . VAL A 1 262 ? -17.864 -5.306 32.263 1.00 84.38 262 VAL A N 1
ATOM 2045 C CA . VAL A 1 262 ? -18.965 -4.595 31.604 1.00 84.38 262 VAL A CA 1
ATOM 2046 C C . VAL A 1 262 ? -19.206 -3.247 32.268 1.00 84.38 262 VAL A C 1
ATOM 2048 O O . VAL A 1 262 ? -19.386 -2.257 31.572 1.00 84.38 262 VAL A O 1
ATOM 2051 N N . ILE A 1 263 ? -19.147 -3.183 33.601 1.00 88.81 263 ILE A N 1
ATOM 2052 C CA . ILE A 1 263 ? -19.438 -1.955 34.356 1.00 88.81 263 ILE A CA 1
ATOM 2053 C C . ILE A 1 263 ? -18.513 -0.789 33.948 1.00 88.81 263 ILE A C 1
ATOM 2055 O O . ILE A 1 263 ? -19.047 0.259 33.584 1.00 88.81 263 ILE A O 1
ATOM 2059 N N . PRO A 1 264 ? -17.171 -0.939 33.893 1.00 89.31 264 PRO A N 1
ATOM 2060 C CA . PRO A 1 264 ? -16.290 0.161 33.480 1.00 89.31 264 PRO A CA 1
ATOM 2061 C C . PRO A 1 264 ? -16.483 0.566 32.013 1.00 89.31 264 PRO A C 1
ATOM 2063 O O . PRO A 1 264 ? -16.240 1.711 31.646 1.00 89.31 264 PRO A O 1
ATOM 2066 N N . ILE A 1 265 ? -16.924 -0.369 31.161 1.00 89.44 265 ILE A N 1
ATOM 2067 C CA . ILE A 1 265 ? -17.243 -0.091 29.754 1.00 89.44 265 ILE A CA 1
ATOM 2068 C C . ILE A 1 265 ? -18.523 0.738 29.671 1.00 89.44 265 ILE A C 1
ATOM 2070 O O . ILE A 1 265 ? -18.522 1.773 29.018 1.00 89.44 265 ILE A O 1
ATOM 2074 N N . VAL A 1 266 ? -19.597 0.333 30.354 1.00 91.12 266 VAL A N 1
ATOM 2075 C CA . VAL A 1 266 ? -20.871 1.071 30.352 1.00 91.12 266 VAL A CA 1
ATOM 2076 C C . VAL A 1 266 ? -20.689 2.463 30.953 1.00 91.12 266 VAL A C 1
ATOM 2078 O O . VAL A 1 266 ? -21.199 3.428 30.405 1.00 91.12 266 VAL A O 1
ATOM 2081 N N . ARG A 1 267 ? -19.896 2.612 32.018 1.00 90.69 267 ARG A N 1
ATOM 2082 C CA . ARG A 1 267 ? -19.608 3.926 32.619 1.00 90.69 267 ARG A CA 1
ATOM 2083 C C . ARG A 1 267 ? -18.696 4.824 31.776 1.00 90.69 267 ARG A C 1
ATOM 2085 O O . ARG A 1 267 ? -18.564 5.999 32.087 1.00 90.69 267 ARG A O 1
ATOM 2092 N N . GLY A 1 268 ? -18.069 4.295 30.724 1.00 87.81 268 GLY A N 1
ATOM 2093 C CA . GLY A 1 268 ? -17.114 5.045 29.902 1.00 87.81 268 GLY A CA 1
ATOM 2094 C C . GLY A 1 268 ? -15.732 5.209 30.542 1.00 87.81 268 GLY A C 1
ATOM 2095 O O . GLY A 1 268 ? -14.896 5.930 30.017 1.00 87.81 268 GLY A O 1
AT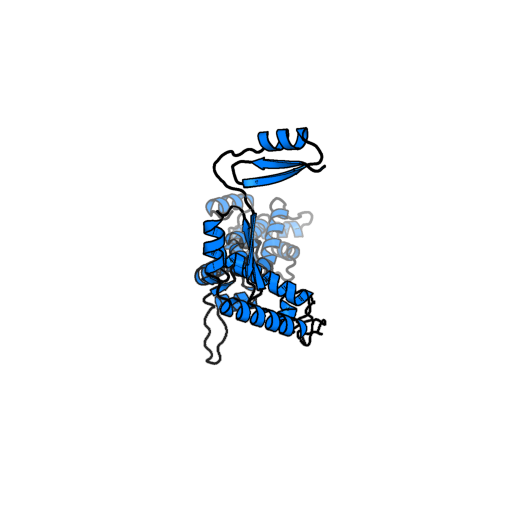OM 2096 N N . GLU A 1 269 ? -15.444 4.515 31.641 1.00 88.62 269 GLU A N 1
ATOM 2097 C CA . GLU A 1 269 ? -14.162 4.576 32.362 1.00 88.62 269 GLU A CA 1
ATOM 2098 C C . GLU A 1 269 ? -13.054 3.766 31.664 1.00 88.62 269 GLU A C 1
ATOM 2100 O O . GLU A 1 269 ? -11.870 3.895 31.980 1.00 88.62 269 GLU A O 1
ATOM 2105 N N . ARG A 1 270 ? -13.424 2.888 30.723 1.00 88.06 270 ARG A N 1
ATOM 2106 C CA . ARG A 1 270 ? -12.502 1.977 30.041 1.00 88.06 270 ARG A CA 1
ATOM 2107 C C . ARG A 1 270 ? -12.616 2.088 28.525 1.00 88.06 270 ARG A C 1
ATOM 2109 O O . ARG A 1 270 ? -13.676 1.844 27.952 1.00 88.06 270 ARG A O 1
ATOM 2116 N N . ARG A 1 271 ? -11.470 2.312 27.874 1.00 88.31 271 ARG A N 1
ATOM 2117 C CA . ARG A 1 271 ? -11.327 2.177 26.418 1.00 88.31 271 ARG A CA 1
ATOM 2118 C C . ARG A 1 271 ? -11.648 0.756 25.966 1.00 88.31 271 ARG A C 1
ATOM 2120 O O . ARG A 1 271 ? -11.180 -0.213 26.569 1.00 88.31 271 ARG A O 1
ATOM 2127 N N . MET A 1 272 ? -12.416 0.631 24.890 1.00 87.00 272 MET A N 1
ATOM 2128 C CA . MET A 1 272 ? -12.851 -0.662 24.355 1.00 87.00 272 MET A CA 1
ATOM 2129 C C . MET A 1 272 ? -12.239 -0.956 22.987 1.00 87.00 272 MET A C 1
ATOM 2131 O O . MET A 1 272 ? -11.755 -0.064 22.295 1.00 87.00 272 MET A O 1
ATOM 2135 N N . THR A 1 273 ? -12.241 -2.227 22.588 1.00 88.06 273 THR A N 1
ATOM 2136 C CA . THR A 1 273 ? -11.798 -2.612 21.245 1.00 88.06 273 THR A CA 1
ATOM 2137 C C . THR A 1 273 ? -12.873 -2.324 20.202 1.00 88.06 273 THR A C 1
ATOM 2139 O O . THR A 1 273 ? -14.064 -2.297 20.511 1.00 88.06 273 THR A O 1
ATOM 2142 N N . VAL A 1 274 ? -12.465 -2.189 18.942 1.00 84.50 274 VAL A N 1
ATOM 2143 C CA . VAL A 1 274 ? -13.364 -2.008 17.792 1.00 84.50 274 VAL A CA 1
ATOM 2144 C C . VAL A 1 274 ? -14.352 -3.167 17.668 1.00 84.50 274 VAL A C 1
ATOM 2146 O O . VAL A 1 274 ? -15.521 -2.952 17.365 1.00 84.50 274 VAL A O 1
ATOM 2149 N N . ALA A 1 275 ? -13.921 -4.404 17.939 1.00 85.62 275 ALA A N 1
ATOM 2150 C CA . ALA A 1 275 ? -14.815 -5.560 17.942 1.00 85.62 275 ALA A CA 1
ATOM 2151 C C . ALA A 1 275 ? -15.907 -5.441 19.015 1.00 85.62 275 ALA A C 1
ATOM 2153 O O . ALA A 1 275 ? -17.067 -5.743 18.738 1.00 85.62 275 ALA A O 1
ATOM 2154 N N . THR A 1 276 ? -15.552 -4.987 20.220 1.00 88.88 276 THR A N 1
ATOM 2155 C CA . THR A 1 276 ? -16.522 -4.753 21.298 1.00 88.88 276 THR A CA 1
ATOM 2156 C C . THR A 1 276 ? -17.455 -3.597 20.955 1.00 88.88 276 THR A C 1
ATOM 2158 O O . THR A 1 276 ? -18.660 -3.734 21.131 1.00 88.88 276 THR A O 1
ATOM 2161 N N . ALA A 1 277 ? -16.929 -2.509 20.391 1.00 88.12 277 ALA A N 1
ATOM 2162 C CA . ALA A 1 277 ? -17.729 -1.363 19.972 1.00 88.12 277 ALA A CA 1
ATOM 2163 C C . ALA A 1 277 ? -18.749 -1.719 18.880 1.00 88.12 277 ALA A C 1
ATOM 2165 O O . ALA A 1 277 ? -19.911 -1.345 18.984 1.00 88.12 277 ALA A O 1
ATOM 2166 N N . ARG A 1 278 ? -18.360 -2.521 17.877 1.00 86.94 278 ARG A N 1
ATOM 2167 C CA . ARG A 1 278 ? -19.291 -3.028 16.851 1.00 86.94 278 ARG A CA 1
ATOM 2168 C C . ARG A 1 278 ? -20.420 -3.858 17.459 1.00 86.94 278 ARG A C 1
ATOM 2170 O O . ARG A 1 278 ? -21.572 -3.675 17.088 1.00 86.94 278 ARG A O 1
ATOM 2177 N N . LYS A 1 279 ? -20.099 -4.750 18.403 1.00 89.88 279 LYS A N 1
ATOM 2178 C CA . LYS A 1 279 ? -21.113 -5.540 19.120 1.00 89.88 279 LYS A CA 1
ATOM 2179 C C . LYS A 1 279 ? -22.037 -4.660 19.960 1.00 89.88 279 LYS A C 1
ATOM 2181 O O . LYS A 1 279 ? -23.228 -4.927 20.011 1.00 89.88 279 LYS A O 1
ATOM 2186 N N . ALA A 1 280 ? -21.493 -3.632 20.609 1.00 90.50 280 ALA A N 1
ATOM 2187 C CA . ALA A 1 280 ? -22.263 -2.681 21.405 1.00 90.50 280 ALA A CA 1
ATOM 2188 C C . ALA A 1 280 ? -23.223 -1.847 20.551 1.00 90.50 280 ALA A C 1
ATOM 2190 O O . ALA A 1 280 ? -24.380 -1.714 20.931 1.00 90.50 280 ALA A O 1
ATOM 2191 N N . ASN A 1 281 ? -22.782 -1.360 19.389 1.00 89.50 281 ASN A N 1
ATOM 2192 C CA . ASN A 1 281 ? -23.654 -0.636 18.462 1.00 89.50 281 ASN A CA 1
ATOM 2193 C C . ASN A 1 281 ? -24.758 -1.535 17.902 1.00 89.50 281 ASN A C 1
ATOM 2195 O O . ASN A 1 281 ? -25.920 -1.160 17.972 1.00 89.50 281 ASN A O 1
ATOM 2199 N N . ALA A 1 282 ? -24.421 -2.747 17.454 1.00 88.31 282 ALA A N 1
ATOM 2200 C CA . ALA A 1 282 ? -25.425 -3.702 16.981 1.00 88.31 282 ALA A CA 1
ATOM 2201 C C . ALA A 1 282 ? -26.456 -4.043 18.074 1.00 88.31 282 ALA A C 1
ATOM 2203 O O . ALA A 1 282 ? -27.648 -4.132 17.808 1.00 88.31 282 ALA A O 1
ATOM 2204 N N . LEU A 1 283 ? -26.004 -4.190 19.325 1.00 92.81 283 LEU A N 1
ATOM 2205 C CA . LEU A 1 283 ? -26.891 -4.413 20.466 1.00 92.81 283 LEU A CA 1
ATOM 2206 C C . LEU A 1 283 ? -27.780 -3.196 20.760 1.00 92.81 283 LEU A C 1
ATOM 2208 O O . LEU A 1 283 ? -28.932 -3.362 21.149 1.00 92.81 283 LEU A O 1
ATOM 2212 N N . PHE A 1 284 ? -27.250 -1.981 20.610 1.00 91.75 284 PHE A N 1
ATOM 2213 C CA . PHE A 1 284 ? -28.036 -0.760 20.752 1.00 91.75 284 PHE A CA 1
ATOM 2214 C C . PHE A 1 284 ? -29.114 -0.670 19.674 1.00 91.75 284 PHE A C 1
ATOM 2216 O O . PHE A 1 284 ? -30.266 -0.467 20.025 1.00 91.75 284 PHE A O 1
ATOM 2223 N N . GLU A 1 285 ? -28.772 -0.898 18.406 1.00 89.31 285 GLU A N 1
ATOM 2224 C CA . GLU A 1 285 ? -29.731 -0.911 17.292 1.00 89.31 285 GLU A CA 1
ATOM 2225 C C . GLU A 1 285 ? -30.847 -1.949 17.495 1.00 89.31 285 GLU A C 1
ATOM 2227 O O . GLU A 1 285 ? -32.007 -1.680 17.201 1.00 89.31 285 GLU A O 1
ATOM 2232 N N . GLU A 1 286 ? -30.524 -3.121 18.052 1.00 91.69 286 GLU A N 1
ATOM 2233 C CA . GLU A 1 286 ? -31.517 -4.155 18.375 1.00 91.69 286 GLU A CA 1
ATOM 2234 C C . GLU A 1 286 ? -32.485 -3.713 19.492 1.00 91.69 286 GLU A C 1
ATOM 2236 O O . GLU A 1 286 ? -33.673 -4.045 19.475 1.00 91.69 286 GLU A O 1
ATOM 2241 N N . LEU A 1 287 ? -31.979 -2.999 20.504 1.00 92.50 287 LEU A N 1
ATOM 2242 C CA . LEU A 1 287 ? -32.682 -2.798 21.775 1.00 92.50 287 LEU A CA 1
ATOM 2243 C C . LEU A 1 287 ? -33.165 -1.368 22.031 1.00 92.50 287 LEU A C 1
ATOM 2245 O O . LEU A 1 287 ? -33.928 -1.170 22.976 1.00 92.50 287 LEU A O 1
ATOM 2249 N N . CYS A 1 288 ? -32.766 -0.381 21.229 1.00 90.12 288 CYS A N 1
ATOM 2250 C CA . CYS A 1 288 ? -33.072 1.034 21.469 1.00 90.12 288 CYS A CA 1
ATOM 2251 C C . CYS A 1 288 ? -34.577 1.348 21.457 1.00 90.12 288 CYS A C 1
ATOM 2253 O O . CYS A 1 288 ? -34.995 2.304 22.103 1.00 90.12 288 CYS A O 1
ATOM 2255 N N . MET A 1 289 ? -35.389 0.507 20.808 1.00 89.56 289 MET A N 1
ATOM 2256 C CA . MET A 1 289 ? -36.854 0.619 20.763 1.00 89.56 289 MET A CA 1
ATOM 2257 C C . MET A 1 289 ? -37.576 -0.508 21.518 1.00 89.56 289 MET A C 1
ATOM 2259 O O . MET A 1 289 ? -38.791 -0.660 21.398 1.00 89.56 289 MET A O 1
ATOM 2263 N N . THR A 1 290 ? -36.847 -1.299 22.313 1.00 91.00 290 THR A N 1
ATOM 2264 C CA . THR A 1 290 ? -37.382 -2.490 22.986 1.00 91.00 290 THR A CA 1
ATOM 2265 C C . THR A 1 290 ? -37.160 -2.413 24.494 1.00 91.00 290 THR A C 1
ATOM 2267 O O . THR A 1 290 ? -36.044 -2.210 24.977 1.00 91.00 290 THR A O 1
ATOM 2270 N N . LEU A 1 291 ? -38.224 -2.628 25.271 1.00 89.38 291 LEU A N 1
ATOM 2271 C CA . LEU A 1 291 ? -38.128 -2.742 26.727 1.00 89.38 291 LEU A CA 1
ATOM 2272 C C . LEU A 1 291 ? -37.656 -4.147 27.144 1.00 89.38 291 LEU A C 1
ATOM 2274 O O . LEU A 1 291 ? -37.974 -5.130 26.471 1.00 89.38 291 LEU A O 1
ATOM 2278 N N . PRO A 1 292 ? -36.923 -4.274 28.266 1.00 90.94 292 PRO A N 1
ATOM 2279 C CA . PRO A 1 292 ? -36.557 -5.583 28.799 1.00 90.94 292 PRO A CA 1
ATOM 2280 C C . PRO A 1 292 ? -37.813 -6.398 29.173 1.00 90.94 292 PRO A C 1
ATOM 2282 O O . PRO A 1 292 ? -38.821 -5.802 29.568 1.00 90.94 292 PRO A O 1
ATOM 2285 N N . PRO A 1 293 ? -37.752 -7.746 29.129 1.00 89.31 293 PRO A N 1
ATOM 2286 C CA . PRO A 1 293 ? -38.854 -8.610 29.555 1.00 89.31 293 PRO A CA 1
ATOM 2287 C C . PRO A 1 293 ? -39.353 -8.262 30.960 1.00 89.31 293 PRO A C 1
ATOM 2289 O O . PRO A 1 293 ? -38.557 -7.892 31.827 1.00 89.31 293 PRO A O 1
ATOM 2292 N N . ALA A 1 294 ? -40.659 -8.401 31.193 1.00 88.19 294 ALA A N 1
ATOM 2293 C CA . ALA A 1 294 ? -41.322 -7.999 32.439 1.00 88.19 294 ALA A CA 1
ATOM 2294 C C . ALA A 1 294 ? -42.322 -9.045 32.968 1.00 88.19 294 ALA A C 1
ATOM 2296 O O . ALA A 1 294 ? -43.138 -8.736 33.842 1.00 88.19 294 ALA A O 1
ATOM 2297 N N . ASP A 1 295 ? -42.249 -10.280 32.471 1.00 88.69 295 ASP A N 1
ATOM 2298 C CA . ASP A 1 295 ? -43.223 -11.345 32.743 1.00 88.69 295 ASP A CA 1
ATOM 2299 C C . ASP A 1 295 ? -43.178 -11.785 34.213 1.00 88.69 295 ASP A C 1
ATOM 2301 O O . ASP A 1 295 ? -44.198 -11.964 34.882 1.00 88.69 295 ASP A O 1
ATOM 2305 N N . THR A 1 296 ? -41.970 -11.862 34.769 1.00 91.38 296 THR A N 1
ATOM 2306 C CA . THR A 1 296 ? -41.725 -12.313 36.143 1.00 91.38 296 THR A CA 1
ATOM 2307 C C . THR A 1 296 ? -41.433 -11.153 37.099 1.00 91.38 296 THR A C 1
ATOM 2309 O O . THR A 1 296 ? -40.934 -10.091 36.715 1.00 91.38 296 THR A O 1
ATOM 2312 N N . VAL A 1 297 ? -41.701 -11.357 38.395 1.00 91.12 297 VAL A N 1
ATOM 2313 C CA . VAL A 1 297 ? -41.372 -10.371 39.442 1.00 91.12 297 VAL A CA 1
ATOM 2314 C C . VAL A 1 297 ? -39.877 -9.999 39.437 1.00 91.12 297 VAL A C 1
ATOM 2316 O O . VAL A 1 297 ? -39.582 -8.801 39.437 1.00 91.12 297 VAL A O 1
ATOM 2319 N N . PRO A 1 298 ? -38.915 -10.947 39.360 1.00 89.50 298 PRO A N 1
ATOM 2320 C CA . PRO A 1 298 ? -37.492 -10.602 39.331 1.00 89.50 298 PRO A CA 1
ATOM 2321 C C . PRO A 1 298 ? -37.097 -9.729 38.134 1.00 89.50 298 PRO A C 1
ATOM 2323 O O . PRO A 1 298 ? -36.292 -8.807 38.284 1.00 89.50 298 PRO A O 1
ATOM 2326 N N . GLN A 1 299 ? -37.689 -9.970 36.962 1.00 90.31 299 GLN A N 1
ATOM 2327 C CA . GLN A 1 299 ? -37.471 -9.158 35.763 1.00 90.31 299 GLN A CA 1
ATOM 2328 C C . GLN A 1 299 ? -37.963 -7.715 35.956 1.00 90.31 299 GLN A C 1
ATOM 2330 O O . GLN A 1 299 ? -37.205 -6.773 35.717 1.00 90.31 299 GLN A O 1
ATOM 2335 N N . ARG A 1 300 ? -39.177 -7.524 36.500 1.00 91.56 300 ARG A N 1
ATOM 2336 C CA . ARG A 1 300 ? -39.720 -6.187 36.816 1.00 91.56 300 ARG A CA 1
ATOM 2337 C C . ARG A 1 300 ? -38.859 -5.430 37.825 1.00 91.56 300 ARG A C 1
ATOM 2339 O O . ARG A 1 300 ? -38.580 -4.242 37.638 1.00 91.56 300 ARG A O 1
ATOM 2346 N N . VAL A 1 301 ? -38.402 -6.119 38.872 1.00 92.12 301 VAL A N 1
ATOM 2347 C CA . VAL A 1 301 ? -37.508 -5.547 39.891 1.00 92.12 301 VAL A CA 1
ATOM 2348 C C . VAL A 1 301 ? -36.175 -5.135 39.268 1.00 92.12 301 VAL A C 1
ATOM 2350 O O . VAL A 1 301 ? -35.687 -4.038 39.533 1.00 92.12 301 VAL A O 1
ATOM 2353 N N . THR A 1 302 ? -35.607 -5.978 38.406 1.00 91.44 302 THR A N 1
ATOM 2354 C CA . THR A 1 302 ? -34.327 -5.713 37.737 1.00 91.44 302 THR A CA 1
ATOM 2355 C C . THR A 1 302 ? -34.425 -4.498 36.819 1.00 91.44 302 THR A C 1
ATOM 2357 O O . THR A 1 302 ? -33.619 -3.579 36.951 1.00 91.44 302 THR A O 1
ATOM 2360 N N . ALA A 1 303 ? -35.459 -4.433 35.975 1.00 91.94 303 ALA A N 1
ATOM 2361 C CA . ALA A 1 303 ? -35.683 -3.294 35.089 1.00 91.94 303 ALA A CA 1
ATOM 2362 C C . ALA A 1 303 ? -35.881 -1.983 35.866 1.00 91.94 303 ALA A C 1
ATOM 2364 O O . ALA A 1 303 ? -35.327 -0.943 35.512 1.00 91.94 303 ALA A O 1
ATOM 2365 N N . THR A 1 304 ? -36.617 -2.038 36.978 1.00 93.19 304 THR A N 1
ATOM 2366 C CA . THR A 1 304 ? -36.840 -0.876 37.851 1.00 93.19 304 THR A CA 1
ATOM 2367 C C . THR A 1 304 ? -35.547 -0.399 38.509 1.00 93.19 304 THR A C 1
ATOM 2369 O O . THR A 1 304 ? -35.281 0.802 38.538 1.00 93.19 304 THR A O 1
ATOM 2372 N N . ARG A 1 305 ? -34.708 -1.326 38.988 1.00 93.75 305 ARG A N 1
ATOM 2373 C CA . ARG A 1 305 ? -33.390 -1.000 39.552 1.00 93.75 305 ARG A CA 1
ATOM 2374 C C . ARG A 1 305 ? -32.469 -0.367 38.512 1.00 93.75 305 ARG A C 1
ATOM 2376 O O . ARG A 1 305 ? -31.819 0.622 38.826 1.00 93.75 305 ARG A O 1
ATOM 2383 N N . SER A 1 306 ? -32.446 -0.889 37.286 1.00 93.50 306 SER A N 1
ATOM 2384 C CA . SER A 1 306 ? -31.642 -0.332 36.193 1.00 93.50 306 SER A CA 1
ATOM 2385 C C . SER A 1 306 ? -32.064 1.088 35.824 1.00 93.50 306 SER A C 1
ATOM 2387 O O . SER A 1 306 ? -31.207 1.965 35.773 1.00 93.50 306 SER A O 1
ATOM 2389 N N . ARG A 1 307 ? -33.371 1.349 35.692 1.00 94.69 307 ARG A N 1
ATOM 2390 C CA . ARG A 1 307 ? -33.892 2.705 35.444 1.00 94.69 307 ARG A CA 1
ATOM 2391 C C . ARG A 1 307 ? -33.559 3.677 36.571 1.00 94.69 307 ARG A C 1
ATOM 2393 O O . ARG A 1 307 ? -33.138 4.801 36.313 1.00 94.69 307 ARG A O 1
ATOM 2400 N N . ARG A 1 308 ? -33.721 3.245 37.827 1.00 94.38 308 ARG A N 1
ATOM 2401 C CA . ARG A 1 308 ? -33.360 4.059 38.996 1.00 94.38 308 ARG A CA 1
ATOM 2402 C C . ARG A 1 308 ? -31.871 4.397 38.993 1.00 94.38 308 ARG A C 1
ATOM 2404 O O . ARG A 1 308 ? -31.522 5.556 39.172 1.00 94.38 308 ARG A O 1
ATOM 2411 N N . TYR A 1 309 ? -31.023 3.406 38.735 1.00 93.62 309 TYR A N 1
ATOM 2412 C CA . TYR A 1 309 ? -29.581 3.602 38.665 1.00 93.62 309 TYR A CA 1
ATOM 2413 C C . TYR A 1 309 ? -29.184 4.558 37.532 1.00 93.62 309 TYR A C 1
ATOM 2415 O O . TYR A 1 309 ? -28.416 5.484 37.765 1.00 93.62 309 TYR A O 1
ATOM 2423 N N . ALA A 1 310 ? -29.752 4.400 36.332 1.00 93.19 310 ALA A N 1
ATOM 2424 C CA . ALA A 1 310 ? -29.528 5.328 35.222 1.00 93.19 310 ALA A CA 1
ATOM 2425 C C . ALA A 1 310 ? -29.915 6.767 35.591 1.00 93.19 310 ALA A C 1
ATOM 2427 O O . ALA A 1 310 ? -29.140 7.687 35.350 1.00 93.19 310 ALA A O 1
ATOM 2428 N N . LYS A 1 311 ? -31.063 6.956 36.256 1.00 93.25 311 LYS A N 1
ATOM 2429 C CA . LYS A 1 311 ? -31.504 8.271 36.739 1.00 93.25 311 LYS A CA 1
ATOM 2430 C C . LYS A 1 311 ? -30.535 8.870 37.763 1.00 93.25 311 LYS A C 1
ATOM 2432 O O . LYS A 1 311 ? -30.218 10.049 37.672 1.00 93.25 311 LYS A O 1
ATOM 2437 N N . GLU A 1 312 ? -30.049 8.069 38.71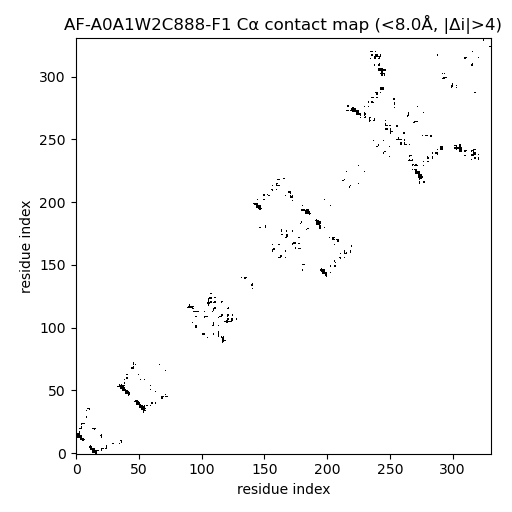1 1.00 93.44 312 GLU A N 1
ATOM 2438 C CA . GLU A 1 312 ? -29.051 8.494 39.707 1.00 93.44 312 GLU A CA 1
ATOM 2439 C C . GLU A 1 312 ? -27.709 8.887 39.063 1.00 93.44 312 GLU A C 1
ATOM 2441 O O . GLU A 1 312 ? -26.993 9.718 39.609 1.00 93.44 312 GLU A O 1
ATOM 2446 N N . GLN A 1 313 ? -27.368 8.308 37.907 1.00 91.94 313 GLN A N 1
ATOM 2447 C CA . GLN A 1 313 ? -26.157 8.629 37.141 1.00 91.94 313 GLN A CA 1
ATOM 2448 C C . GLN A 1 313 ? -26.373 9.694 36.049 1.00 91.94 313 GLN A C 1
ATOM 2450 O O . GLN A 1 313 ? -25.424 10.039 35.349 1.00 91.94 313 GLN A O 1
ATOM 2455 N N . GLY A 1 314 ? -27.597 10.207 35.881 1.00 92.12 314 GLY A N 1
ATOM 2456 C CA . GLY A 1 314 ? -27.929 11.189 34.843 1.00 92.12 314 GLY A CA 1
ATOM 2457 C C . GLY A 1 314 ? -27.907 10.637 33.413 1.00 92.12 314 GLY A C 1
ATOM 2458 O O . GLY A 1 314 ? -27.713 11.394 32.468 1.00 92.12 314 GLY A O 1
ATOM 2459 N N . TRP A 1 315 ? -28.074 9.327 33.228 1.00 93.06 315 TRP A N 1
ATOM 2460 C CA . TRP A 1 315 ? -28.074 8.705 31.903 1.00 93.06 315 TRP A CA 1
ATOM 2461 C C . TRP A 1 315 ? -29.422 8.870 31.207 1.00 93.06 315 TRP A C 1
ATOM 2463 O O . TRP A 1 315 ? -30.471 8.557 31.775 1.00 93.06 315 TRP A O 1
ATOM 2473 N N . VAL A 1 316 ? -29.377 9.334 29.959 1.00 91.81 316 VAL A N 1
ATOM 2474 C CA . VAL A 1 316 ? -30.563 9.632 29.151 1.00 91.81 316 VAL A CA 1
ATOM 2475 C C . VAL A 1 316 ? -31.022 8.419 28.330 1.00 91.81 316 VAL A C 1
ATOM 2477 O O . VAL A 1 316 ? -30.190 7.600 27.940 1.00 91.81 316 VAL A O 1
ATOM 2480 N N . PRO A 1 317 ? -32.333 8.264 28.069 1.00 89.06 317 PRO A N 1
ATOM 2481 C CA . PRO A 1 317 ? -32.858 7.226 27.179 1.00 89.06 317 PRO A CA 1
ATOM 2482 C C . PRO A 1 317 ? -32.530 7.509 25.698 1.00 89.06 317 PRO A C 1
ATOM 2484 O O . PRO A 1 317 ? -32.206 8.646 25.367 1.00 89.06 317 PRO A O 1
ATOM 2487 N N . PRO A 1 318 ? -32.661 6.513 24.793 1.00 85.94 318 PRO A N 1
ATOM 2488 C CA . PRO A 1 318 ? -32.219 6.627 23.398 1.00 85.94 318 PRO A CA 1
ATOM 2489 C C . PRO A 1 318 ? -32.779 7.823 22.624 1.00 85.94 318 PRO A C 1
ATOM 2491 O O . PRO A 1 318 ? -32.013 8.486 21.941 1.00 85.94 318 PRO A O 1
ATOM 2494 N N . LEU A 1 319 ? -34.067 8.153 22.782 1.00 79.12 319 LEU A N 1
ATOM 2495 C CA . LEU A 1 319 ? -34.659 9.315 22.101 1.00 79.12 319 LEU A CA 1
ATOM 2496 C C . LEU A 1 319 ? -33.986 10.641 22.489 1.00 79.12 319 LEU A C 1
ATOM 2498 O O . LEU A 1 319 ? -33.798 11.497 21.646 1.00 79.12 319 LEU A O 1
ATOM 2502 N N . ALA A 1 320 ? -33.592 10.790 23.755 1.00 76.56 320 ALA A N 1
ATOM 2503 C CA . ALA A 1 320 ? -32.904 11.987 24.240 1.00 76.56 320 ALA A CA 1
ATOM 2504 C C . ALA A 1 320 ? -31.381 11.934 24.001 1.00 76.56 320 ALA A C 1
ATOM 2506 O O . ALA A 1 320 ? -30.667 12.860 24.375 1.00 76.56 320 ALA A O 1
ATOM 2507 N N . LEU A 1 321 ? -30.868 10.828 23.449 1.00 74.00 321 LEU A N 1
ATOM 2508 C CA . LEU A 1 321 ? -29.469 10.691 23.051 1.00 74.00 321 LEU A CA 1
ATOM 2509 C C . LEU A 1 321 ? -29.246 11.217 21.626 1.00 74.00 321 LEU A C 1
ATOM 2511 O O . LEU A 1 321 ? -28.197 11.803 21.383 1.00 74.00 321 LEU A O 1
ATOM 2515 N N . GLU A 1 322 ? -30.218 11.037 20.723 1.00 61.78 322 GLU A N 1
ATOM 2516 C CA . GLU A 1 322 ? -30.163 11.569 19.350 1.00 61.78 322 GLU A CA 1
ATOM 2517 C C . GLU A 1 322 ? -30.041 13.102 19.359 1.00 61.78 322 GLU A C 1
ATOM 2519 O O . GLU A 1 322 ? -29.129 13.639 18.736 1.00 61.78 322 GLU A O 1
ATOM 2524 N N . ASP A 1 323 ? -30.829 13.780 20.201 1.00 57.88 323 ASP A N 1
ATOM 2525 C CA . ASP A 1 323 ? -30.754 15.237 20.393 1.00 57.88 323 ASP A CA 1
ATOM 2526 C C . ASP A 1 323 ? -29.364 15.715 20.882 1.00 57.88 323 ASP A C 1
ATOM 2528 O O . ASP A 1 323 ? -28.909 16.800 20.529 1.00 57.88 323 ASP A O 1
ATOM 2532 N N . LEU A 1 324 ? -28.652 14.902 21.677 1.00 57.66 324 LEU A N 1
ATOM 2533 C CA . LEU A 1 324 ? -27.323 15.240 22.213 1.00 57.66 324 LEU A CA 1
ATOM 2534 C C . LEU A 1 324 ? -26.179 14.957 21.231 1.00 57.66 324 LEU A C 1
ATOM 2536 O O . LEU A 1 324 ? -25.165 15.655 21.253 1.00 57.66 324 LEU A O 1
ATOM 2540 N N . ASP A 1 325 ? -26.294 13.912 20.409 1.00 54.22 325 ASP A N 1
ATOM 2541 C CA . ASP A 1 325 ? -25.276 13.589 19.403 1.00 54.22 325 ASP A CA 1
ATOM 2542 C C . ASP A 1 325 ? -25.320 14.602 18.231 1.00 54.22 325 ASP A C 1
ATOM 2544 O O . ASP A 1 325 ? -24.259 14.927 17.682 1.00 54.22 325 ASP A O 1
ATOM 2548 N N . ASP A 1 326 ? -26.494 15.180 17.930 1.00 44.31 326 ASP A N 1
ATOM 2549 C CA . ASP A 1 326 ? -26.676 16.282 16.968 1.00 44.31 326 ASP A CA 1
ATOM 2550 C C . ASP A 1 326 ? -26.073 17.612 17.463 1.00 44.31 326 ASP A C 1
ATOM 2552 O O . ASP A 1 326 ? -25.423 18.325 16.694 1.00 44.31 326 ASP A O 1
ATOM 2556 N N . GLU A 1 327 ? -26.193 17.931 18.757 1.00 36.34 327 GLU A N 1
ATOM 2557 C CA . GLU A 1 327 ? -25.560 19.117 19.362 1.00 36.34 327 GLU A CA 1
ATOM 2558 C C . GLU A 1 327 ? -24.024 19.008 19.456 1.00 36.34 327 GLU A C 1
ATOM 2560 O O . GLU A 1 327 ? -23.323 20.023 19.477 1.00 36.34 327 GLU A O 1
ATOM 2565 N N . LEU A 1 328 ? -23.482 17.784 19.494 1.00 45.28 328 LEU A N 1
ATOM 2566 C CA . LEU A 1 328 ? -22.044 17.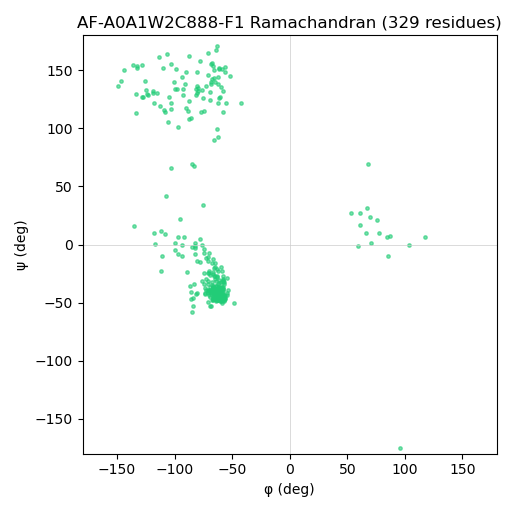513 19.623 1.00 45.28 328 LEU A CA 1
ATOM 2567 C C . LEU A 1 328 ? -21.346 17.179 18.290 1.00 45.28 328 LEU A C 1
ATOM 2569 O O . LEU A 1 328 ? -20.121 17.039 18.271 1.00 45.28 328 LEU A O 1
ATOM 2573 N N . GLY A 1 329 ? -22.085 17.066 17.180 1.00 32.00 329 GLY A N 1
ATOM 2574 C CA . GLY A 1 329 ? -21.533 16.851 15.837 1.00 32.00 329 GLY A CA 1
ATOM 2575 C C . GLY A 1 329 ? -20.856 15.489 15.622 1.00 32.00 329 GLY A C 1
ATOM 2576 O O . GLY A 1 329 ? -19.895 15.403 14.856 1.00 32.00 329 GLY A O 1
ATOM 2577 N N . VAL A 1 330 ? -21.315 14.427 16.299 1.00 40.69 330 VAL A N 1
ATOM 2578 C CA . VAL A 1 330 ? -20.670 13.090 16.311 1.00 40.69 330 VAL A CA 1
ATOM 2579 C C . VAL A 1 330 ? -21.456 12.044 15.496 1.00 40.69 330 VAL A C 1
ATOM 2581 O O . VAL A 1 330 ? -21.606 10.898 15.931 1.00 40.69 330 VAL A O 1
ATOM 2584 N N . ALA A 1 331 ? -21.959 12.431 14.319 1.00 33.78 331 ALA A N 1
ATOM 2585 C CA . ALA A 1 331 ? -22.661 11.536 13.388 1.00 33.78 331 ALA A CA 1
ATOM 2586 C C . ALA A 1 331 ? -21.716 10.595 12.615 1.00 33.78 331 ALA A C 1
ATOM 2588 O O . ALA A 1 331 ? -20.674 11.068 12.094 1.00 33.78 331 ALA A O 1
#

Organism: NCBI:txid857417

Nearest PDB structures (foldseek):
  2n2n-assembly1_A  TM=2.720E-01  e=7.520E+00  Homo sapiens
  7sii-assembly1_C  TM=2.212E-01  e=7.139E+00  Homo sapiens

Mean predicted aligned error: 15.88 Å

Radius of gyration: 40.81 Å; Cα contacts (8 Å, |Δi|>4): 403; chains: 1; bounding box: 81×44×117 Å

Solvent-accessible surface area (backbone atoms only — not comparable to full-atom values): 18484 Å² total; per-residue (Å²): 118,76,30,72,26,73,43,97,82,70,46,71,53,78,26,80,40,65,68,61,21,51,53,56,55,68,69,50,75,79,75,75,89,73,49,76,39,77,44,77,50,71,40,90,84,58,63,51,73,47,78,38,73,54,43,53,73,68,54,48,50,54,62,55,69,68,61,51,53,66,62,47,47,53,49,51,52,53,48,52,55,49,50,53,54,58,69,68,52,66,48,63,85,63,81,68,84,53,95,90,54,83,63,56,83,48,28,46,61,24,26,67,74,59,61,30,52,12,61,52,14,43,51,32,37,49,55,54,50,50,51,50,52,50,30,48,76,70,72,65,63,58,63,60,38,76,26,64,72,54,45,53,51,54,45,50,31,38,77,40,65,44,50,68,65,56,49,17,64,75,40,72,42,60,52,72,58,54,46,26,46,69,54,21,55,79,43,97,88,69,49,60,57,44,43,69,57,37,48,36,75,60,51,54,36,52,69,70,56,56,56,78,63,30,50,62,85,65,46,60,48,84,44,68,43,56,62,68,62,25,32,57,54,11,50,49,50,30,11,41,20,29,65,9,38,38,66,61,58,52,20,54,76,69,67,45,93,45,60,85,64,34,54,41,34,42,73,37,78,38,67,39,32,28,46,56,48,54,49,49,50,54,50,36,74,70,38,64,90,52,72,58,74,59,92,45,73,69,38,43,53,44,28,50,51,23,27,52,50,19,56,76,69,69,38,50,36,51,80,64,42,56,64,51,39,65,77,66,70,72,126

pLDDT: mean 83.29, std 12.97, range [32.0, 95.44]